Protein AF-A0A8E2JZ43-F1 (afdb_monomer_lite)

Secondary structure (DSSP, 8-state):
--EEEEEEE--B-GGGGGGBTT--TT-TT-S-B-HHHHHHHHS------------------------PPEEEEEEEE---B--SSTTSGGGGHHHHHHHHHHHHHHTT-SHHHHTTGGGEEEEE-B--GGG-HHHHHHHHHHHHHHSB-GGGSBTTB-EEEE-GGGPPTTGGG-HHHHHHHHHHHHTTPEEEEEE-HHHH-THHHHHHHHHHHHHHTT--SGGGSPEEEEEE-----HHHHTTSS-----

Organism: NCBI:txid574774

Sequence (250 aa):
MVRILDSHVHLYGAEHLHILSWMEPSHPLNGEHSIREYARATSTPQAQVTPVGSQNTPNLRTLEQEDGDDVLGCIFVEVDQINNPPHDESGWEYPIKEYNFVASMTLQHNVDHTLHGKLVLGIIPWAPVAFGASAIENYERLLHSLHPGRNGRPDKVVGFRYLLRSRQPRQMLKPELIESLRWMGKRGYVFECTIDCAGRGIWQFDEVVEMIRRAQHDVKNPEEKVGIVISMRSPLALSEIAGCCTSVRR

InterPro domains:
  IPR052350 Metallo-dependent Lactonases [PTHR43569] (4-230)

pLDDT: mean 82.89, std 20.77, range [30.19, 98.62]

Structure (mmCIF, N/CA/C/O backbone):
data_AF-A0A8E2JZ43-F1
#
_entry.id   AF-A0A8E2JZ43-F1
#
loop_
_atom_site.group_PDB
_atom_site.id
_atom_site.type_symbol
_atom_site.label_atom_id
_atom_site.label_alt_id
_atom_site.label_comp_id
_atom_site.label_asym_id
_atom_site.label_entity_id
_atom_site.label_seq_id
_atom_site.pdbx_PDB_ins_code
_atom_site.Cartn_x
_atom_site.Cartn_y
_atom_site.Cartn_z
_atom_site.occupancy
_atom_site.B_iso_or_equiv
_atom_site.auth_seq_id
_atom_site.auth_comp_id
_atom_site.auth_asym_id
_atom_site.auth_atom_id
_atom_site.pdbx_PDB_model_num
ATOM 1 N N . MET A 1 1 ? -8.675 -28.326 -12.431 1.00 67.19 1 MET A N 1
ATOM 2 C CA . MET A 1 1 ? -8.034 -27.033 -12.730 1.00 67.19 1 MET A CA 1
ATOM 3 C C . MET A 1 1 ? -8.266 -26.073 -11.574 1.00 67.19 1 MET A C 1
ATOM 5 O O . MET A 1 1 ? -9.362 -25.532 -11.432 1.00 67.19 1 MET A O 1
ATOM 9 N N . VAL A 1 2 ? -7.264 -25.925 -10.711 1.00 78.88 2 VAL A N 1
ATOM 10 C CA . VAL A 1 2 ? -7.227 -24.854 -9.711 1.00 78.88 2 VAL A CA 1
ATOM 11 C C . VAL A 1 2 ? -6.668 -23.613 -10.406 1.00 78.88 2 VAL A C 1
ATOM 13 O O . VAL A 1 2 ? -5.800 -23.722 -11.267 1.00 78.88 2 VAL A O 1
ATOM 16 N N . ARG A 1 3 ? -7.212 -22.433 -10.091 1.00 85.19 3 ARG A N 1
ATOM 17 C CA . ARG A 1 3 ? -6.631 -21.165 -10.544 1.00 85.19 3 ARG A CA 1
ATOM 18 C C . ARG A 1 3 ? -5.952 -20.483 -9.377 1.00 85.19 3 ARG A C 1
ATOM 20 O O . ARG A 1 3 ? -6.596 -20.259 -8.352 1.00 85.19 3 ARG A O 1
ATOM 27 N N . ILE A 1 4 ? -4.687 -20.130 -9.550 1.00 90.31 4 ILE A N 1
ATOM 28 C CA . ILE A 1 4 ? -3.888 -19.487 -8.506 1.00 90.31 4 ILE A CA 1
ATOM 29 C C . ILE A 1 4 ? -3.985 -17.971 -8.660 1.00 90.31 4 ILE A C 1
ATOM 31 O O . ILE A 1 4 ? -3.751 -17.433 -9.738 1.00 90.31 4 ILE A O 1
ATOM 35 N N . LEU A 1 5 ? -4.314 -17.276 -7.574 1.00 92.88 5 LEU A N 1
ATOM 36 C CA . LEU A 1 5 ? -4.114 -15.836 -7.453 1.00 92.88 5 LEU A CA 1
ATOM 37 C C . LEU A 1 5 ? -2.890 -15.606 -6.577 1.00 92.88 5 LEU A C 1
ATOM 39 O O . LEU A 1 5 ? -2.912 -15.955 -5.397 1.00 92.88 5 LEU A O 1
ATOM 43 N N . ASP A 1 6 ? -1.858 -14.989 -7.137 1.00 94.81 6 ASP A N 1
ATOM 44 C CA . ASP A 1 6 ? -0.715 -14.548 -6.352 1.00 94.81 6 ASP A CA 1
ATOM 45 C C . ASP A 1 6 ? -1.078 -13.255 -5.612 1.00 94.81 6 ASP A C 1
ATOM 47 O O . ASP A 1 6 ? -1.111 -12.161 -6.178 1.00 94.81 6 ASP A O 1
ATOM 51 N N . SER A 1 7 ? -1.457 -13.381 -4.345 1.00 94.44 7 SER A N 1
ATOM 52 C CA . SER A 1 7 ? -2.009 -12.264 -3.579 1.00 94.44 7 SER A CA 1
ATOM 53 C C . SER A 1 7 ? -0.978 -11.206 -3.181 1.00 94.44 7 SER A C 1
ATOM 55 O O . SER A 1 7 ? -1.37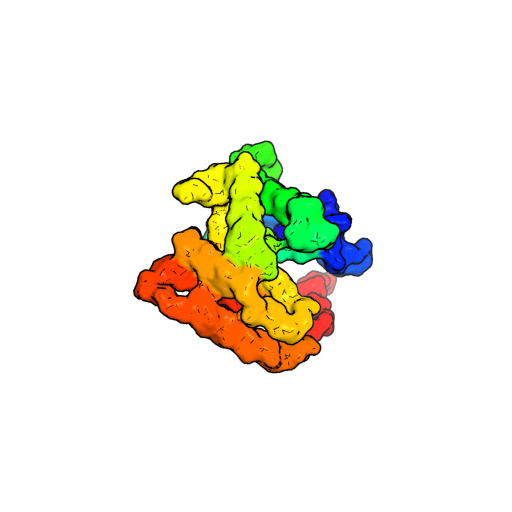4 -10.210 -2.582 1.00 94.44 7 SER A O 1
ATOM 57 N N . HIS A 1 8 ? 0.316 -11.423 -3.441 1.00 95.56 8 HIS A N 1
ATOM 58 C CA . HIS A 1 8 ? 1.374 -10.511 -3.014 1.00 95.56 8 HIS A CA 1
ATOM 59 C C . HIS A 1 8 ? 2.602 -10.629 -3.918 1.00 95.56 8 HIS A C 1
ATOM 61 O O . HIS A 1 8 ? 3.478 -11.462 -3.695 1.00 95.56 8 HIS A O 1
ATOM 67 N N . VAL A 1 9 ? 2.724 -9.713 -4.877 1.00 95.62 9 VAL A N 1
ATOM 68 C CA . VAL A 1 9 ? 3.886 -9.621 -5.770 1.00 95.62 9 VAL A CA 1
ATOM 69 C C . VAL A 1 9 ? 4.512 -8.236 -5.695 1.00 95.62 9 VAL A C 1
ATOM 71 O O . VAL A 1 9 ? 3.827 -7.216 -5.634 1.00 95.62 9 VAL A O 1
ATOM 74 N N . HIS A 1 10 ? 5.836 -8.210 -5.753 1.00 95.62 10 HIS A N 1
ATOM 75 C CA . HIS A 1 10 ? 6.632 -6.999 -5.873 1.00 95.62 10 HIS A CA 1
ATOM 76 C C . HIS A 1 10 ? 7.132 -6.874 -7.314 1.00 95.62 10 HIS A C 1
ATOM 78 O O . HIS A 1 10 ? 7.722 -7.815 -7.840 1.00 95.62 10 HIS A O 1
ATOM 84 N N . LEU A 1 11 ? 6.871 -5.731 -7.953 1.00 94.00 11 LEU A N 1
ATOM 85 C CA . LEU A 1 11 ? 7.280 -5.441 -9.330 1.00 94.00 11 LEU A CA 1
ATOM 86 C C . LEU A 1 11 ? 8.011 -4.097 -9.382 1.00 94.00 11 LEU A C 1
ATOM 88 O O . LEU A 1 11 ? 7.532 -3.120 -8.815 1.00 94.00 11 LEU A O 1
ATOM 92 N N . TYR A 1 12 ? 9.137 -4.021 -10.082 1.00 93.75 12 TYR A N 1
ATOM 93 C CA . TYR A 1 12 ? 9.873 -2.772 -10.278 1.00 93.75 12 TYR A CA 1
ATOM 94 C C . TYR A 1 12 ? 10.774 -2.835 -11.514 1.00 93.75 12 TYR A C 1
ATOM 96 O O . TYR A 1 12 ? 11.318 -3.879 -11.870 1.00 93.75 12 TYR A O 1
ATOM 104 N N . GLY A 1 13 ? 10.906 -1.692 -12.183 1.00 91.12 13 GLY A N 1
ATOM 105 C CA . GLY A 1 13 ? 11.810 -1.504 -13.322 1.00 91.12 13 GLY A CA 1
ATOM 106 C C . GLY A 1 13 ? 13.254 -1.249 -12.885 1.00 91.12 13 GLY A C 1
ATOM 107 O O . GLY A 1 13 ? 13.497 -0.809 -11.757 1.00 91.12 13 GLY A O 1
ATOM 108 N N . ALA A 1 14 ? 14.217 -1.473 -13.782 1.00 92.31 14 ALA A N 1
ATOM 109 C CA . ALA A 1 14 ? 15.628 -1.164 -13.523 1.00 92.31 14 ALA A CA 1
ATOM 110 C C . ALA A 1 14 ? 15.854 0.330 -13.202 1.00 92.31 14 ALA A C 1
ATOM 112 O O . ALA A 1 14 ? 16.704 0.688 -12.386 1.00 92.31 14 ALA A O 1
ATOM 113 N N . GLU A 1 15 ? 15.052 1.214 -13.793 1.00 91.31 15 GLU A N 1
ATOM 114 C CA . GLU A 1 15 ? 15.049 2.651 -13.534 1.00 91.31 15 GLU A CA 1
ATOM 115 C C . GLU A 1 15 ? 14.604 3.007 -12.111 1.00 91.31 15 GLU A C 1
ATOM 117 O O . GLU A 1 15 ? 14.978 4.063 -11.609 1.00 91.31 15 GLU A O 1
ATOM 122 N N . HIS A 1 16 ? 13.865 2.128 -11.428 1.00 93.69 16 HIS A N 1
ATOM 123 C CA . HIS A 1 16 ? 13.372 2.366 -10.072 1.00 93.69 16 HIS A CA 1
ATOM 124 C C . HIS A 1 16 ? 14.357 1.932 -8.982 1.00 93.69 16 HIS A C 1
ATOM 126 O O . HIS A 1 16 ? 14.145 2.242 -7.816 1.00 93.69 16 HIS A O 1
ATOM 132 N N . LEU A 1 17 ? 15.467 1.270 -9.321 1.00 94.94 17 LEU A N 1
ATOM 133 C CA . LEU A 1 17 ? 16.400 0.736 -8.319 1.00 94.94 17 LEU A CA 1
ATOM 134 C C . LEU A 1 17 ? 16.938 1.801 -7.351 1.00 94.94 17 LEU A C 1
ATOM 136 O O . LEU A 1 17 ? 17.140 1.512 -6.178 1.00 94.94 17 LEU A O 1
ATOM 140 N N . HIS A 1 18 ? 17.131 3.033 -7.826 1.00 94.38 18 HIS A N 1
ATOM 141 C CA . HIS A 1 18 ? 17.674 4.138 -7.030 1.00 94.38 18 HIS A CA 1
ATOM 142 C C . HIS A 1 18 ? 16.673 4.778 -6.052 1.00 94.38 18 HIS A C 1
ATOM 144 O O . HIS A 1 18 ? 17.082 5.593 -5.227 1.00 94.38 18 HIS A O 1
ATOM 150 N N . ILE A 1 19 ? 15.381 4.446 -6.152 1.00 94.75 19 ILE A N 1
ATOM 151 C CA . ILE A 1 19 ? 14.320 5.011 -5.299 1.00 94.75 19 ILE A CA 1
ATOM 152 C C . ILE A 1 19 ? 13.810 4.025 -4.239 1.00 94.75 19 ILE A C 1
ATOM 154 O O . ILE A 1 19 ? 13.014 4.405 -3.382 1.00 94.75 19 ILE A O 1
ATOM 158 N N . LEU A 1 20 ? 14.313 2.788 -4.242 1.00 95.75 20 LEU A N 1
ATOM 159 C CA . LEU A 1 20 ? 14.014 1.764 -3.241 1.00 95.75 20 LEU A CA 1
ATOM 160 C C . LEU A 1 20 ? 14.835 1.998 -1.968 1.00 95.75 20 LEU A C 1
ATOM 162 O O . LEU A 1 20 ? 16.058 2.110 -2.028 1.00 95.75 20 LEU A O 1
ATOM 166 N N . SER A 1 21 ? 14.189 2.010 -0.801 1.00 93.31 21 SER A N 1
ATOM 167 C CA . SER A 1 21 ? 14.837 2.353 0.476 1.00 93.31 21 SER A CA 1
ATOM 168 C C . SER A 1 21 ? 15.850 1.308 0.975 1.00 93.31 21 SER A C 1
ATOM 170 O O . SER A 1 21 ? 16.669 1.602 1.846 1.00 93.31 21 SER A O 1
ATOM 172 N N . TRP A 1 22 ? 15.795 0.092 0.428 1.00 92.31 22 TRP A N 1
ATOM 173 C CA . TRP A 1 22 ? 16.588 -1.073 0.830 1.00 92.31 22 TRP A CA 1
ATOM 174 C C . TRP A 1 22 ? 17.568 -1.558 -0.247 1.00 92.31 22 TRP A C 1
ATOM 176 O O . TRP A 1 22 ? 18.303 -2.519 -0.007 1.00 92.31 22 TRP A O 1
ATOM 186 N N . MET A 1 23 ? 17.555 -0.954 -1.439 1.00 94.81 23 MET A N 1
ATOM 187 C CA . MET A 1 23 ? 18.332 -1.441 -2.576 1.00 94.81 23 MET A CA 1
ATOM 188 C C . MET A 1 23 ? 19.769 -0.930 -2.528 1.00 94.81 23 MET A C 1
ATOM 190 O O . MET A 1 23 ? 20.024 0.269 -2.522 1.00 94.81 23 MET A O 1
ATOM 194 N N . GLU A 1 24 ? 20.708 -1.868 -2.592 1.00 93.19 24 GLU A N 1
ATOM 195 C CA . GLU A 1 24 ? 22.139 -1.605 -2.734 1.00 93.19 24 GLU A CA 1
ATOM 196 C C . GLU A 1 24 ? 22.649 -2.215 -4.051 1.00 93.19 24 GLU A C 1
ATOM 198 O O . GLU A 1 24 ? 22.094 -3.221 -4.510 1.00 93.19 24 GLU A O 1
ATOM 203 N N . PRO A 1 25 ? 23.727 -1.688 -4.665 1.00 92.31 25 PRO A N 1
ATOM 204 C CA . PRO A 1 25 ? 24.302 -2.246 -5.896 1.00 92.31 25 PRO A CA 1
ATOM 205 C C . PRO A 1 25 ? 24.659 -3.737 -5.814 1.00 92.31 25 PRO A C 1
ATOM 207 O O . PRO A 1 25 ? 24.598 -4.450 -6.809 1.00 92.31 25 PRO A O 1
ATOM 210 N N . SER A 1 26 ? 25.031 -4.217 -4.626 1.00 94.31 26 SER A N 1
ATOM 211 C CA . SER A 1 26 ? 25.399 -5.614 -4.371 1.00 94.31 26 SER A CA 1
ATOM 212 C C . SER A 1 26 ? 24.227 -6.499 -3.936 1.00 94.31 26 SER A C 1
ATOM 214 O O . SER A 1 26 ? 24.427 -7.689 -3.686 1.00 94.31 26 SER A O 1
ATOM 216 N N . HIS A 1 27 ? 23.018 -5.944 -3.805 1.00 93.31 27 HIS A N 1
ATOM 217 C CA . HIS A 1 27 ? 21.861 -6.702 -3.347 1.00 93.31 27 HIS A CA 1
ATOM 218 C C . HIS A 1 27 ? 21.502 -7.794 -4.376 1.00 93.31 27 HIS A C 1
ATOM 220 O O . HIS A 1 27 ? 21.461 -7.507 -5.570 1.00 93.31 27 HIS A O 1
ATOM 226 N N . PRO A 1 28 ? 21.186 -9.041 -3.971 1.00 94.44 28 PRO A N 1
ATOM 227 C CA . PRO A 1 28 ? 20.889 -10.133 -4.912 1.00 94.44 28 PRO A CA 1
ATOM 228 C C . PRO A 1 28 ? 19.655 -9.884 -5.792 1.00 94.44 28 PRO A C 1
ATOM 230 O O . PRO A 1 28 ? 19.498 -10.519 -6.828 1.00 94.44 28 PRO A O 1
ATOM 233 N N . LEU A 1 29 ? 18.781 -8.966 -5.373 1.00 93.69 29 LEU A N 1
ATOM 234 C CA . LEU A 1 29 ? 17.605 -8.524 -6.131 1.00 93.69 29 LEU A CA 1
ATOM 235 C C . LEU A 1 29 ? 17.846 -7.230 -6.932 1.00 93.69 29 LEU A C 1
ATOM 237 O O . LEU A 1 29 ? 16.882 -6.632 -7.407 1.00 93.69 29 LEU A O 1
ATOM 241 N N . ASN A 1 30 ? 19.103 -6.787 -7.062 1.00 94.00 30 ASN A N 1
ATOM 242 C CA . ASN A 1 30 ? 19.477 -5.642 -7.886 1.00 94.00 30 ASN A CA 1
ATOM 243 C C . ASN A 1 30 ? 19.338 -6.001 -9.371 1.00 94.00 30 ASN A C 1
ATOM 245 O O . ASN A 1 30 ? 20.188 -6.667 -9.959 1.00 94.00 30 ASN A O 1
ATOM 249 N N . GLY A 1 31 ? 18.214 -5.602 -9.950 1.00 92.38 31 GLY A N 1
ATOM 250 C CA . GLY A 1 31 ? 17.834 -5.899 -11.323 1.00 92.38 31 GLY A CA 1
ATOM 251 C C . GLY A 1 31 ? 16.378 -5.526 -11.561 1.00 92.38 31 GLY A C 1
ATOM 252 O O . GLY A 1 31 ? 15.670 -5.159 -10.628 1.00 92.38 31 GLY A O 1
ATOM 253 N N . GLU A 1 32 ? 15.932 -5.601 -12.809 1.00 92.81 32 GLU A N 1
ATOM 254 C CA . GLU A 1 32 ? 14.504 -5.507 -13.108 1.00 92.81 32 GLU A CA 1
ATOM 255 C C . GLU A 1 32 ? 13.761 -6.716 -12.515 1.00 92.81 32 GLU A C 1
ATOM 257 O O . GLU A 1 32 ? 14.308 -7.816 -12.478 1.00 92.81 32 GLU A O 1
ATOM 262 N N . HIS A 1 33 ? 12.541 -6.475 -12.026 1.00 93.38 33 HIS A N 1
ATOM 263 C CA . HIS A 1 33 ? 11.557 -7.492 -11.647 1.00 93.38 33 HIS A CA 1
ATOM 264 C C . HIS A 1 33 ? 10.207 -7.069 -12.229 1.00 93.38 33 HIS A C 1
ATOM 266 O O . HIS A 1 33 ? 9.363 -6.485 -11.548 1.00 93.38 33 HIS A O 1
ATOM 272 N N . SER A 1 34 ? 10.024 -7.269 -13.534 1.00 90.06 34 SER A N 1
ATOM 273 C CA . SER A 1 34 ? 8.868 -6.735 -14.266 1.00 90.06 34 SER A CA 1
ATOM 274 C C . SER A 1 34 ? 7.712 -7.729 -14.398 1.00 90.06 34 SER A C 1
ATOM 276 O O . SER A 1 34 ? 7.855 -8.941 -14.232 1.00 90.06 34 SER A O 1
ATOM 278 N N . ILE A 1 35 ? 6.529 -7.230 -14.786 1.00 89.94 35 ILE A N 1
ATOM 279 C CA . ILE A 1 35 ? 5.360 -8.087 -15.056 1.00 89.94 35 ILE A CA 1
ATOM 280 C C . ILE A 1 35 ? 5.627 -9.123 -16.163 1.00 89.94 35 ILE A C 1
ATOM 282 O O . ILE A 1 35 ? 5.008 -10.185 -16.202 1.00 89.94 35 ILE A O 1
ATOM 286 N N . ARG A 1 36 ? 6.574 -8.835 -17.063 1.00 87.69 36 ARG A N 1
ATOM 287 C CA . ARG A 1 36 ? 7.018 -9.765 -18.103 1.00 87.69 36 ARG A CA 1
ATOM 288 C C . ARG A 1 36 ? 7.792 -10.938 -17.508 1.00 87.69 36 ARG A C 1
ATOM 290 O O . ARG A 1 36 ? 7.606 -12.073 -17.943 1.00 87.69 36 ARG A O 1
ATOM 297 N N . GLU A 1 37 ? 8.658 -10.677 -16.536 1.00 89.44 37 GLU A N 1
ATOM 298 C CA . GLU A 1 37 ? 9.395 -11.727 -15.831 1.00 89.44 37 GLU A CA 1
ATOM 299 C C . GLU A 1 37 ? 8.462 -12.569 -14.973 1.00 89.44 37 GLU A C 1
ATOM 301 O O . GLU A 1 37 ? 8.535 -13.794 -15.043 1.00 89.44 37 GLU A O 1
ATOM 306 N N . TYR A 1 38 ? 7.508 -11.928 -14.290 1.00 91.50 38 TYR A N 1
ATOM 307 C CA . TYR A 1 38 ? 6.430 -12.623 -13.592 1.00 91.50 38 TYR A CA 1
ATOM 308 C C . TYR A 1 38 ? 5.650 -13.557 -14.531 1.00 91.50 38 TYR A C 1
ATOM 310 O O . TYR A 1 38 ? 5.498 -14.744 -14.244 1.00 91.50 38 TYR A O 1
ATOM 318 N N . ALA A 1 39 ? 5.212 -13.061 -15.694 1.00 89.56 39 ALA A N 1
ATOM 319 C CA . ALA A 1 39 ? 4.495 -13.870 -16.679 1.00 89.56 39 ALA A CA 1
ATOM 320 C C . ALA A 1 39 ? 5.333 -15.054 -17.186 1.00 89.56 39 ALA A C 1
ATOM 322 O O . ALA A 1 39 ? 4.814 -16.156 -17.349 1.00 89.56 39 ALA A O 1
ATOM 323 N N . ARG A 1 40 ? 6.637 -14.851 -17.418 1.00 89.00 40 ARG A N 1
ATOM 324 C CA . ARG A 1 40 ? 7.553 -15.923 -17.833 1.00 89.00 40 ARG A CA 1
ATOM 325 C C . ARG A 1 40 ? 7.719 -16.980 -16.739 1.00 89.00 40 ARG A C 1
ATOM 327 O O . ARG A 1 40 ? 7.730 -18.160 -17.062 1.00 89.00 40 ARG A O 1
ATOM 334 N N . ALA A 1 41 ? 7.846 -16.562 -15.481 1.00 89.06 41 ALA A N 1
ATOM 335 C CA . ALA A 1 41 ? 8.037 -17.456 -14.339 1.00 89.06 41 ALA A CA 1
ATOM 336 C C . ALA A 1 41 ? 6.781 -18.274 -14.000 1.00 89.06 41 ALA A C 1
ATOM 338 O O . ALA A 1 41 ? 6.890 -19.383 -13.488 1.00 89.06 41 ALA A O 1
ATOM 339 N N . THR A 1 42 ? 5.601 -17.731 -14.299 1.00 88.06 42 THR A N 1
ATOM 340 C CA . THR A 1 42 ? 4.301 -18.361 -14.021 1.00 88.06 42 THR A CA 1
ATOM 341 C C . THR A 1 42 ? 3.716 -19.113 -15.212 1.00 88.06 42 THR A C 1
ATOM 343 O O . THR A 1 42 ? 2.726 -19.824 -15.063 1.00 88.06 42 THR A O 1
ATOM 346 N N . SER A 1 43 ? 4.323 -18.996 -16.395 1.00 81.62 43 SER A N 1
ATOM 347 C CA . SER A 1 43 ? 3.938 -19.802 -17.551 1.00 81.62 43 SER A CA 1
ATOM 348 C C . SER A 1 43 ? 4.386 -21.244 -17.328 1.00 81.62 43 SER A C 1
ATOM 350 O O . SER A 1 43 ? 5.585 -21.519 -17.270 1.00 81.62 43 SER A O 1
ATOM 352 N N . THR A 1 44 ? 3.439 -22.177 -17.237 1.00 62.19 44 THR A N 1
ATOM 353 C CA . THR A 1 44 ? 3.740 -23.611 -17.203 1.00 62.19 44 THR A CA 1
ATOM 354 C C . THR A 1 44 ? 4.554 -23.967 -18.448 1.00 62.19 44 THR A C 1
ATOM 356 O O . THR A 1 44 ? 4.098 -23.701 -19.567 1.00 62.19 44 THR A O 1
ATOM 359 N N . PRO A 1 45 ? 5.748 -24.574 -18.320 1.00 54.69 45 PRO A N 1
ATOM 360 C CA . PRO A 1 45 ? 6.395 -25.172 -19.469 1.00 54.69 45 PRO A CA 1
ATOM 361 C C . PRO A 1 45 ? 5.443 -26.247 -19.991 1.00 54.69 45 PRO A C 1
ATOM 363 O O . PRO A 1 45 ? 5.212 -27.247 -19.312 1.00 54.69 45 PRO A O 1
ATOM 366 N N . GLN A 1 46 ? 4.867 -26.054 -21.181 1.00 45.34 46 GLN A N 1
ATOM 367 C CA . GLN A 1 46 ? 4.303 -27.180 -21.916 1.00 45.34 46 GLN A CA 1
ATOM 368 C C . GLN A 1 46 ? 5.418 -28.217 -21.987 1.00 45.34 46 GLN A C 1
ATOM 370 O O . GLN A 1 46 ? 6.453 -27.959 -22.608 1.00 45.34 46 GLN A O 1
ATOM 375 N N . ALA A 1 47 ? 5.242 -29.346 -21.295 1.00 46.44 47 ALA A N 1
ATOM 376 C CA . ALA A 1 47 ? 6.147 -30.471 -21.411 1.00 46.44 47 ALA A CA 1
ATOM 377 C C . ALA A 1 47 ? 6.325 -30.721 -22.908 1.00 46.44 47 ALA A C 1
ATOM 379 O O . ALA A 1 47 ? 5.353 -30.992 -23.616 1.00 46.44 47 ALA A O 1
ATOM 380 N N . GLN A 1 48 ? 7.546 -30.522 -23.408 1.00 39.97 48 GLN A N 1
ATOM 381 C CA . GLN A 1 48 ? 7.869 -30.842 -24.784 1.00 39.97 48 GLN A CA 1
ATOM 382 C C . GLN A 1 48 ? 7.607 -32.336 -24.939 1.00 39.97 48 GLN A C 1
ATOM 384 O O . GLN A 1 48 ? 8.394 -33.161 -24.481 1.00 39.97 48 GLN A O 1
ATOM 389 N N . VAL A 1 49 ? 6.470 -32.679 -25.543 1.00 40.50 49 VAL A N 1
ATOM 390 C CA . VAL A 1 49 ? 6.184 -34.038 -25.978 1.00 40.50 49 VAL A CA 1
ATOM 391 C C . VAL A 1 49 ? 7.189 -34.319 -27.085 1.00 40.50 49 VAL A C 1
ATOM 393 O O . VAL A 1 49 ? 6.994 -33.949 -28.241 1.00 40.50 49 VAL A O 1
ATOM 396 N N . THR A 1 50 ? 8.319 -34.910 -26.718 1.00 37.47 50 THR A N 1
ATOM 397 C CA . THR A 1 50 ? 9.217 -35.531 -27.678 1.00 37.47 50 THR A CA 1
ATOM 398 C C . THR A 1 50 ? 8.454 -36.701 -28.301 1.00 37.47 50 THR A C 1
ATOM 400 O O . THR A 1 50 ? 7.984 -37.582 -27.578 1.00 37.47 50 THR A O 1
ATOM 403 N N . PRO A 1 51 ? 8.280 -36.750 -29.633 1.00 42.97 51 PRO A N 1
ATOM 404 C CA . PRO A 1 51 ? 7.695 -37.916 -30.267 1.00 42.97 51 PRO A CA 1
ATOM 405 C C . PRO A 1 51 ? 8.763 -39.013 -30.284 1.00 42.97 51 PRO A C 1
ATOM 407 O O . PRO A 1 51 ? 9.532 -39.135 -31.234 1.00 42.97 51 PRO A O 1
ATOM 410 N N . VAL A 1 52 ? 8.857 -39.795 -29.208 1.00 40.66 52 VAL A N 1
ATOM 411 C CA . VAL A 1 52 ? 9.665 -41.018 -29.202 1.00 40.66 52 VAL A CA 1
ATOM 412 C C . VAL A 1 52 ? 8.764 -42.170 -29.620 1.00 40.66 52 VAL A C 1
ATOM 414 O O . VAL A 1 52 ? 7.791 -42.511 -28.951 1.00 40.66 52 VAL A O 1
ATOM 417 N N . GLY A 1 53 ? 9.070 -42.735 -30.783 1.00 43.19 53 GLY A N 1
ATOM 418 C CA . GLY A 1 53 ? 8.354 -43.868 -31.336 1.00 43.19 53 GLY A CA 1
ATOM 419 C C . GLY A 1 53 ? 8.485 -45.143 -30.494 1.00 43.19 53 GLY A C 1
ATOM 420 O O . GLY A 1 53 ? 9.565 -45.495 -30.043 1.00 43.19 53 GLY A O 1
ATOM 421 N N . SER A 1 54 ? 7.365 -45.867 -30.439 1.00 43.12 54 SER A N 1
ATOM 422 C CA . SER A 1 54 ? 7.238 -47.332 -30.472 1.00 43.12 54 SER A CA 1
ATOM 423 C C . SER A 1 54 ? 7.731 -48.199 -29.289 1.00 43.12 54 SER A C 1
ATOM 425 O O . SER A 1 54 ? 8.916 -48.467 -29.135 1.00 43.12 54 SER A O 1
ATOM 427 N N . GLN A 1 55 ? 6.726 -48.821 -28.648 1.00 45.88 55 GLN A N 1
ATOM 428 C CA . GLN A 1 55 ? 6.601 -50.244 -28.245 1.00 45.88 55 GLN A CA 1
ATOM 429 C C . GLN A 1 55 ? 6.772 -50.641 -26.762 1.00 45.88 55 GLN A C 1
ATOM 431 O O . GLN A 1 55 ? 7.868 -50.731 -26.228 1.00 45.88 55 GLN A O 1
ATOM 436 N N . ASN A 1 56 ? 5.617 -51.039 -26.201 1.00 46.44 56 ASN A N 1
ATOM 437 C CA . ASN A 1 56 ? 5.341 -52.120 -25.240 1.00 46.44 56 ASN A CA 1
ATOM 438 C C . ASN A 1 56 ? 6.058 -52.156 -23.877 1.00 46.44 56 ASN A C 1
ATOM 440 O O . ASN A 1 56 ? 7.190 -52.616 -23.773 1.00 46.44 56 ASN A O 1
ATOM 444 N N . THR A 1 57 ? 5.304 -51.884 -22.800 1.00 36.66 57 THR A N 1
ATOM 445 C CA . THR A 1 57 ? 5.291 -52.666 -21.534 1.00 36.66 57 THR A CA 1
ATOM 446 C C . THR A 1 57 ? 4.133 -52.217 -20.609 1.00 36.66 57 THR A C 1
ATOM 448 O O . THR A 1 57 ? 3.642 -51.099 -20.764 1.00 36.66 57 THR A O 1
ATOM 451 N N . PRO A 1 58 ? 3.616 -53.085 -19.709 1.00 45.03 58 PRO A N 1
ATOM 452 C CA . PRO A 1 58 ? 2.270 -52.954 -19.146 1.00 45.03 58 PRO A CA 1
ATOM 453 C C . PRO A 1 58 ? 2.196 -52.181 -17.816 1.00 45.03 58 PRO A C 1
ATOM 455 O O . PRO A 1 58 ? 3.014 -52.376 -16.923 1.00 45.03 58 PRO A O 1
ATOM 458 N N . ASN A 1 59 ? 1.129 -51.381 -17.686 1.00 42.25 59 ASN A N 1
ATOM 459 C CA . ASN A 1 59 ? 0.456 -50.922 -16.461 1.00 42.25 59 ASN A CA 1
ATOM 460 C C . ASN A 1 59 ? 1.338 -50.590 -15.242 1.00 42.25 59 ASN A C 1
ATOM 462 O O . ASN A 1 59 ? 1.240 -51.237 -14.197 1.00 42.25 59 ASN A O 1
ATOM 466 N N . LEU A 1 60 ? 2.091 -49.492 -15.325 1.00 36.53 60 LEU A N 1
ATOM 467 C CA . LEU A 1 60 ? 2.399 -48.685 -14.146 1.00 36.53 60 LEU A CA 1
ATOM 468 C C . LEU A 1 60 ? 1.330 -47.593 -14.070 1.00 36.53 60 LEU A C 1
ATOM 470 O O . LEU A 1 60 ? 1.122 -46.885 -15.052 1.00 36.53 60 LEU A O 1
ATOM 474 N N . ARG A 1 61 ? 0.610 -47.515 -12.943 1.00 34.91 61 ARG A N 1
ATOM 475 C CA . ARG A 1 61 ? -0.407 -46.487 -12.684 1.00 34.91 61 ARG A CA 1
ATOM 476 C C . ARG A 1 61 ? 0.142 -45.132 -13.123 1.00 34.91 61 ARG A C 1
ATOM 478 O O . ARG A 1 61 ? 1.134 -44.673 -12.564 1.00 34.91 61 ARG A O 1
ATOM 485 N N . THR A 1 62 ? -0.495 -44.538 -14.127 1.00 35.97 62 THR A N 1
ATOM 486 C CA . THR A 1 62 ? -0.357 -43.128 -14.461 1.00 35.97 62 THR A CA 1
ATOM 487 C C . THR A 1 62 ? -0.614 -42.362 -13.174 1.00 35.97 62 THR A C 1
ATOM 489 O O . THR A 1 62 ? -1.749 -42.298 -12.705 1.00 35.97 62 THR A O 1
ATOM 492 N N . LEU A 1 63 ? 0.459 -41.863 -12.556 1.00 40.06 63 LEU A N 1
ATOM 493 C CA . LEU A 1 63 ? 0.352 -40.712 -11.676 1.00 40.06 63 LEU A CA 1
ATOM 494 C C . LEU A 1 63 ? -0.352 -39.668 -12.524 1.00 40.06 63 LEU A C 1
ATOM 496 O O . LEU A 1 63 ? 0.110 -39.363 -13.626 1.00 40.06 63 LEU A O 1
ATOM 500 N N . GLU A 1 64 ? -1.541 -39.288 -12.077 1.00 41.38 64 GLU A N 1
ATOM 501 C CA . GLU A 1 64 ? -2.376 -38.301 -12.729 1.00 41.38 64 GLU A CA 1
ATOM 502 C C . GLU A 1 64 ? -1.471 -37.132 -13.104 1.00 41.38 64 GLU A C 1
ATOM 504 O O . GLU A 1 64 ? -0.760 -36.574 -12.269 1.00 41.38 64 GLU A O 1
ATOM 509 N N . GLN A 1 65 ? -1.400 -36.866 -14.404 1.00 42.56 65 GLN A N 1
ATOM 510 C CA . GLN A 1 65 ? -0.808 -35.658 -14.930 1.00 42.56 65 GLN A CA 1
ATOM 511 C C . GLN A 1 65 ? -1.696 -34.543 -14.386 1.00 42.56 65 GLN A C 1
ATOM 513 O O . GLN A 1 65 ? -2.749 -34.268 -14.954 1.00 42.56 65 GLN A O 1
ATOM 518 N N . GLU A 1 66 ? -1.346 -34.026 -13.208 1.00 43.88 66 GLU A N 1
ATOM 519 C CA . GLU A 1 66 ? -2.027 -32.892 -12.607 1.00 43.88 66 GLU A CA 1
ATOM 520 C C . GLU A 1 66 ? -1.936 -31.766 -13.635 1.00 43.88 66 GLU A C 1
ATOM 522 O O . GLU A 1 66 ? -0.845 -31.288 -13.957 1.00 43.88 66 GLU A O 1
ATOM 527 N N . ASP A 1 67 ? -3.079 -31.445 -14.247 1.00 47.31 67 ASP A N 1
ATOM 528 C CA . ASP A 1 67 ? -3.244 -30.276 -15.100 1.00 47.31 67 ASP A CA 1
ATOM 529 C C . ASP A 1 67 ? -2.640 -29.093 -14.344 1.00 47.31 67 ASP A C 1
ATOM 531 O O . ASP A 1 67 ? -3.167 -28.712 -13.297 1.00 47.31 67 ASP A O 1
ATOM 535 N N . GLY A 1 68 ? -1.506 -28.582 -14.833 1.00 51.53 68 GLY A N 1
ATOM 536 C CA . GLY A 1 68 ? -0.745 -27.540 -14.153 1.00 51.53 68 GLY A CA 1
ATOM 537 C C . GLY A 1 68 ? -1.646 -26.374 -13.760 1.00 51.53 68 GLY A C 1
ATOM 538 O O . GLY A 1 68 ? -2.514 -25.964 -14.531 1.00 51.53 68 GLY A O 1
ATOM 539 N N . ASP A 1 69 ? -1.463 -25.869 -12.545 1.00 59.50 69 ASP A N 1
ATOM 540 C CA . ASP A 1 69 ? -2.271 -24.772 -12.034 1.00 59.50 69 ASP A CA 1
ATOM 541 C C . ASP A 1 69 ? -2.092 -23.515 -12.899 1.00 59.50 69 ASP A C 1
ATOM 543 O O . ASP A 1 69 ? -0.994 -22.965 -13.011 1.00 59.50 69 ASP A O 1
ATOM 547 N N . ASP A 1 70 ? -3.186 -23.037 -13.494 1.00 80.00 70 ASP A N 1
ATOM 548 C CA . ASP A 1 70 ? -3.191 -21.797 -14.268 1.00 80.00 70 ASP A CA 1
ATOM 549 C C . ASP A 1 70 ? -3.178 -20.597 -13.307 1.00 80.00 70 ASP A C 1
ATOM 551 O O . ASP A 1 70 ? -4.106 -20.386 -12.513 1.00 80.00 70 ASP A O 1
ATOM 555 N N . VAL A 1 71 ? -2.145 -19.760 -13.397 1.00 86.19 71 VAL A N 1
ATOM 556 C CA . VAL A 1 71 ? -2.087 -18.494 -12.655 1.00 86.19 71 VAL A CA 1
ATOM 557 C C . VAL A 1 71 ? -3.087 -17.502 -13.256 1.00 86.19 71 VAL A C 1
ATOM 559 O O . VAL A 1 71 ? -2.989 -17.098 -14.413 1.00 86.19 71 VAL A O 1
ATOM 562 N N . LEU A 1 72 ? -4.064 -17.085 -12.447 1.00 90.88 72 LEU A N 1
ATOM 563 C CA . LEU A 1 72 ? -5.069 -16.081 -12.797 1.00 90.88 72 LEU A CA 1
ATOM 564 C C . LEU A 1 72 ? -4.449 -14.685 -12.948 1.00 90.88 72 LEU A C 1
ATOM 566 O O . LEU A 1 72 ? -4.885 -13.901 -13.791 1.00 90.88 72 LEU A O 1
ATOM 570 N N . GLY A 1 73 ? -3.472 -14.370 -12.100 1.00 92.94 73 GLY A N 1
ATOM 571 C CA . GLY A 1 73 ? -2.816 -13.072 -12.021 1.00 92.94 73 GLY A CA 1
ATOM 572 C C . GLY A 1 73 ? -2.270 -12.805 -10.621 1.00 92.94 73 GLY A C 1
ATOM 573 O O . GLY A 1 73 ? -2.203 -13.714 -9.791 1.00 92.94 73 GLY A O 1
ATOM 574 N N . CYS A 1 74 ? -1.920 -11.549 -10.361 1.00 95.44 74 CYS A N 1
ATOM 575 C CA . CYS A 1 74 ? -1.315 -11.104 -9.118 1.00 95.44 74 CYS A CA 1
ATOM 576 C C . CYS A 1 74 ? -1.924 -9.816 -8.555 1.00 95.44 74 CYS A C 1
ATOM 578 O O . CYS A 1 74 ? -2.548 -9.025 -9.269 1.00 95.44 74 CYS A O 1
ATOM 580 N N . ILE A 1 75 ? -1.701 -9.593 -7.262 1.00 97.25 75 ILE A N 1
ATOM 581 C CA . ILE A 1 75 ? -1.873 -8.298 -6.605 1.00 97.25 75 ILE A CA 1
ATOM 582 C C . ILE A 1 75 ? -0.487 -7.691 -6.399 1.00 97.25 75 ILE A C 1
ATOM 584 O O . ILE A 1 75 ? 0.365 -8.282 -5.735 1.00 97.25 75 ILE A O 1
ATOM 588 N N . PHE A 1 76 ? -0.260 -6.515 -6.979 1.00 97.50 76 PHE A N 1
ATOM 589 C CA . PHE A 1 76 ? 0.954 -5.751 -6.727 1.00 97.50 76 PHE A CA 1
ATOM 590 C C . PHE A 1 76 ? 0.900 -5.121 -5.335 1.00 97.50 76 PHE A C 1
ATOM 592 O O . PHE A 1 76 ? -0.119 -4.539 -4.959 1.00 97.50 76 PHE A O 1
ATOM 599 N N . VAL A 1 77 ? 2.024 -5.164 -4.629 1.00 97.75 77 VAL A N 1
ATOM 600 C CA . VAL A 1 77 ? 2.224 -4.519 -3.334 1.00 97.75 77 VAL A CA 1
ATOM 601 C C . VAL A 1 77 ? 3.477 -3.647 -3.378 1.00 97.75 77 VAL A C 1
ATOM 603 O O . VAL A 1 77 ? 4.520 -4.104 -3.851 1.00 97.75 77 VAL A O 1
ATOM 606 N N . GLU A 1 78 ? 3.377 -2.425 -2.842 1.00 95.94 78 GLU A N 1
ATOM 607 C CA . GLU A 1 78 ? 4.476 -1.447 -2.753 1.00 95.94 78 GLU A CA 1
ATOM 608 C C . GLU A 1 78 ? 5.802 -2.057 -2.282 1.00 95.94 78 GLU A C 1
ATOM 610 O O . GLU A 1 78 ? 5.827 -2.952 -1.422 1.00 95.94 78 GLU A O 1
ATOM 615 N N . VAL A 1 79 ? 6.906 -1.579 -2.866 1.00 95.19 79 VAL A N 1
ATOM 616 C CA . VAL A 1 79 ? 8.237 -2.184 -2.709 1.00 95.19 79 VAL A CA 1
ATOM 617 C C . VAL A 1 79 ? 9.183 -1.372 -1.818 1.00 95.19 79 VAL A C 1
ATOM 619 O O . VAL A 1 79 ? 10.397 -1.444 -1.982 1.00 95.19 79 VAL A O 1
ATOM 622 N N . ASP A 1 80 ? 8.644 -0.650 -0.834 1.00 94.06 80 ASP A N 1
ATOM 623 C CA . ASP A 1 80 ? 9.366 0.153 0.161 1.00 94.06 80 ASP A CA 1
ATOM 624 C C . ASP A 1 80 ? 10.178 1.286 -0.490 1.00 94.06 80 ASP A C 1
ATOM 626 O O . ASP A 1 80 ? 11.405 1.370 -0.399 1.00 94.06 80 ASP A O 1
ATOM 630 N N . GLN A 1 81 ? 9.458 2.161 -1.200 1.00 94.25 81 GLN A N 1
ATOM 631 C CA . GLN A 1 81 ? 10.009 3.371 -1.816 1.00 94.25 81 GLN A CA 1
ATOM 632 C C . GLN A 1 81 ? 10.465 4.388 -0.761 1.00 94.25 81 GLN A C 1
ATOM 634 O O . GLN A 1 81 ? 9.852 4.541 0.302 1.00 94.25 81 GLN A O 1
ATOM 639 N N . ILE A 1 82 ? 11.499 5.166 -1.092 1.00 94.25 82 ILE A N 1
ATOM 640 C CA . ILE A 1 82 ? 11.906 6.338 -0.310 1.00 94.25 82 ILE A CA 1
ATOM 641 C C . ILE A 1 82 ? 10.722 7.310 -0.209 1.00 94.25 82 ILE A C 1
ATOM 643 O O . ILE A 1 82 ? 10.124 7.688 -1.209 1.00 94.25 82 ILE A O 1
ATOM 647 N N . ASN A 1 83 ? 10.386 7.738 1.007 1.00 92.44 83 ASN A N 1
ATOM 648 C CA . ASN A 1 83 ? 9.200 8.562 1.257 1.00 92.44 83 ASN A CA 1
ATOM 649 C C . ASN A 1 83 ? 9.406 9.602 2.368 1.00 92.44 83 ASN A C 1
ATOM 651 O O . ASN A 1 83 ? 8.498 9.878 3.145 1.00 92.44 83 ASN A O 1
ATOM 655 N N . ASN A 1 84 ? 10.619 10.141 2.511 1.00 90.19 84 ASN A N 1
ATOM 656 C CA . ASN A 1 84 ? 10.953 11.063 3.596 1.00 90.19 84 ASN A CA 1
ATOM 657 C C . ASN A 1 84 ? 10.946 12.532 3.125 1.00 90.19 84 ASN A C 1
ATOM 659 O O . ASN A 1 84 ? 11.723 12.843 2.223 1.00 90.19 84 ASN A O 1
ATOM 663 N N . PRO A 1 85 ? 10.187 13.440 3.772 1.00 89.69 85 PRO A N 1
ATOM 664 C CA . PRO A 1 85 ? 9.292 13.208 4.912 1.00 89.69 85 PRO A CA 1
ATOM 665 C C . PRO A 1 85 ? 7.909 12.639 4.524 1.00 89.69 85 PRO A C 1
ATOM 667 O O . PRO A 1 85 ? 7.248 13.171 3.645 1.00 89.69 85 PRO A O 1
ATOM 670 N N . PRO A 1 86 ? 7.376 11.627 5.235 1.00 89.50 86 PRO A N 1
ATOM 671 C CA . PRO A 1 86 ? 6.159 10.928 4.791 1.00 89.50 86 PRO A CA 1
ATOM 672 C C . PRO A 1 86 ? 4.846 11.675 5.083 1.00 89.50 86 PRO A C 1
ATOM 674 O O . PRO A 1 86 ? 3.775 11.217 4.685 1.00 89.50 86 PRO A O 1
ATOM 677 N N . HIS A 1 87 ? 4.915 12.785 5.821 1.00 88.50 87 HIS A N 1
ATOM 678 C CA . HIS A 1 87 ? 3.754 13.544 6.290 1.00 88.50 87 HIS A CA 1
ATOM 679 C C . HIS A 1 87 ? 3.331 14.672 5.342 1.00 88.50 87 HIS A C 1
ATOM 681 O O . HIS A 1 87 ? 2.298 15.294 5.580 1.00 88.50 87 HIS A O 1
ATOM 687 N N . ASP A 1 88 ? 4.107 14.936 4.292 1.00 87.19 88 ASP A N 1
ATOM 688 C CA . ASP A 1 88 ? 3.797 15.936 3.277 1.00 87.19 88 ASP A CA 1
ATOM 689 C C . ASP A 1 88 ? 3.926 15.352 1.864 1.00 87.19 88 ASP A C 1
ATOM 691 O O . ASP A 1 88 ? 4.482 14.271 1.662 1.00 87.19 88 ASP A O 1
ATOM 695 N N . GLU A 1 89 ? 3.402 16.085 0.882 1.00 90.69 89 GLU A N 1
ATOM 696 C CA . GLU A 1 89 ? 3.388 15.658 -0.520 1.00 90.69 89 GLU A CA 1
ATOM 697 C C . GLU A 1 89 ? 4.794 15.489 -1.117 1.00 90.69 89 GLU A C 1
ATOM 699 O O . GLU A 1 89 ? 4.958 14.734 -2.075 1.00 90.69 89 GLU A O 1
ATOM 704 N N . SER A 1 90 ? 5.824 16.132 -0.550 1.00 91.56 90 SER A N 1
ATOM 705 C CA . SER A 1 90 ? 7.197 16.002 -1.052 1.00 91.56 90 SER A CA 1
ATOM 706 C C . SER A 1 90 ? 7.757 14.596 -0.824 1.00 91.56 90 SER A C 1
ATOM 708 O O . SER A 1 90 ? 8.465 14.071 -1.680 1.00 91.56 90 SER A O 1
ATOM 710 N N . GLY A 1 91 ? 7.364 13.926 0.267 1.00 93.88 91 GLY A N 1
ATOM 711 C CA . GLY A 1 91 ? 7.702 12.521 0.495 1.00 93.88 91 GLY A CA 1
ATOM 712 C C . GLY A 1 91 ? 6.849 11.527 -0.292 1.00 93.88 91 GLY A C 1
ATOM 713 O O . GLY A 1 91 ? 7.065 10.324 -0.174 1.00 93.88 91 GLY A O 1
ATOM 714 N N . TRP A 1 92 ? 5.867 11.975 -1.076 1.00 96.81 92 TRP A N 1
ATOM 715 C CA . TRP A 1 92 ? 4.975 11.083 -1.826 1.00 96.81 92 TRP A CA 1
ATOM 716 C C . TRP A 1 92 ? 5.431 10.858 -3.270 1.00 96.81 92 TRP A C 1
ATOM 718 O O . TRP A 1 92 ? 4.891 9.982 -3.943 1.00 96.81 92 TRP A O 1
ATOM 728 N N . GLU A 1 93 ? 6.440 11.599 -3.736 1.00 95.94 93 GLU A N 1
ATOM 729 C CA . GLU A 1 93 ? 6.911 11.580 -5.124 1.00 95.94 93 GLU A CA 1
ATOM 730 C C . GLU A 1 93 ? 7.235 10.163 -5.627 1.00 95.94 93 GLU A C 1
ATOM 732 O O . GLU A 1 93 ? 6.711 9.737 -6.658 1.00 95.94 93 GLU A O 1
ATOM 737 N N . TYR A 1 94 ? 8.074 9.412 -4.908 1.00 97.00 94 TYR A N 1
ATOM 738 C CA . TYR A 1 94 ? 8.487 8.071 -5.333 1.00 97.00 94 TYR A CA 1
ATOM 739 C C . TYR A 1 94 ? 7.384 7.012 -5.190 1.00 97.00 94 TYR A C 1
ATOM 741 O O . TYR A 1 94 ? 7.172 6.277 -6.156 1.00 97.00 94 TYR A O 1
ATOM 749 N N . PRO A 1 95 ? 6.602 6.962 -4.091 1.00 97.38 95 PRO A N 1
ATOM 750 C CA . PRO A 1 95 ? 5.387 6.146 -4.036 1.00 97.38 95 PRO A CA 1
ATOM 751 C C . PRO A 1 95 ? 4.413 6.388 -5.200 1.00 97.38 95 PRO A C 1
ATOM 753 O O . PRO A 1 95 ? 3.859 5.449 -5.768 1.00 97.38 95 PRO A O 1
ATOM 756 N N . ILE A 1 96 ? 4.207 7.652 -5.585 1.00 97.19 96 ILE A N 1
ATOM 757 C CA . ILE A 1 96 ? 3.330 8.007 -6.707 1.00 97.19 96 ILE A CA 1
ATOM 758 C C . ILE A 1 96 ? 3.940 7.556 -8.042 1.00 97.19 96 ILE A C 1
ATOM 760 O O . ILE A 1 96 ? 3.216 7.043 -8.897 1.00 97.19 96 ILE A O 1
ATOM 764 N N . LYS A 1 97 ? 5.260 7.706 -8.229 1.00 95.50 97 LYS A N 1
ATOM 765 C CA . LYS A 1 97 ? 5.972 7.201 -9.417 1.00 95.50 97 LYS A CA 1
ATOM 766 C C . LYS A 1 97 ? 5.850 5.682 -9.556 1.00 95.50 97 LYS A C 1
ATOM 768 O O . LYS A 1 97 ? 5.573 5.209 -10.655 1.00 95.50 97 LYS A O 1
ATOM 773 N N . GLU A 1 98 ? 5.983 4.941 -8.458 1.00 95.94 98 GLU A N 1
ATOM 774 C CA . GLU A 1 98 ? 5.789 3.487 -8.425 1.00 95.94 98 GLU A CA 1
ATOM 775 C C . GLU A 1 98 ? 4.359 3.100 -8.826 1.00 95.94 98 GLU A C 1
ATOM 777 O O . GLU A 1 98 ? 4.170 2.278 -9.726 1.00 95.94 98 GLU A O 1
ATOM 782 N N . TYR A 1 99 ? 3.347 3.738 -8.228 1.00 96.19 99 TYR A N 1
ATOM 783 C CA . TYR A 1 99 ? 1.955 3.527 -8.631 1.00 96.19 99 TYR A CA 1
ATOM 784 C C . TYR A 1 99 ? 1.755 3.805 -10.125 1.00 96.19 99 TYR A C 1
ATOM 786 O O . TYR A 1 99 ? 1.175 2.988 -10.840 1.00 96.19 99 TYR A O 1
ATOM 794 N N . ASN A 1 100 ? 2.263 4.944 -10.606 1.00 94.25 100 ASN A N 1
ATOM 795 C CA . ASN A 1 100 ? 2.146 5.346 -12.000 1.00 94.25 100 ASN A CA 1
ATOM 796 C C . ASN A 1 100 ? 2.778 4.318 -12.945 1.00 94.25 100 ASN A C 1
ATOM 798 O O . ASN A 1 100 ? 2.192 4.015 -13.983 1.00 94.25 100 ASN A O 1
ATOM 802 N N . PHE A 1 101 ? 3.938 3.764 -12.588 1.00 91.31 101 PHE A N 1
ATOM 803 C CA . PHE A 1 101 ? 4.593 2.703 -13.347 1.00 91.31 101 PHE A CA 1
ATOM 804 C C . PHE A 1 101 ? 3.697 1.467 -13.466 1.00 91.31 101 PHE A C 1
ATOM 806 O O . PHE A 1 101 ? 3.392 1.046 -14.583 1.00 91.31 101 PHE A O 1
ATOM 813 N N . VAL A 1 102 ? 3.205 0.933 -12.342 1.00 92.56 102 VAL A N 1
ATOM 814 C CA . VAL A 1 102 ? 2.382 -0.288 -12.332 1.00 92.56 102 VAL A CA 1
ATOM 815 C C . VAL A 1 102 ? 1.042 -0.070 -13.041 1.00 92.56 102 VAL A C 1
ATOM 817 O O . VAL A 1 102 ? 0.662 -0.877 -13.889 1.00 92.56 102 VAL A O 1
ATOM 820 N N . ALA A 1 103 ? 0.346 1.036 -12.765 1.00 91.94 103 ALA A N 1
ATOM 821 C CA . ALA A 1 103 ? -0.935 1.359 -13.399 1.00 91.94 103 ALA A CA 1
ATOM 822 C C . ALA A 1 103 ? -0.794 1.626 -14.912 1.00 91.94 103 ALA A C 1
ATOM 824 O O . ALA A 1 103 ? -1.632 1.212 -15.714 1.00 91.94 103 ALA A O 1
ATOM 825 N N . SER A 1 104 ? 0.308 2.237 -15.359 1.00 87.06 104 SER A N 1
ATOM 826 C CA . SER A 1 104 ? 0.536 2.465 -16.795 1.00 87.06 104 SER A CA 1
ATOM 827 C C . SER A 1 104 ? 0.719 1.161 -17.580 1.00 87.06 104 SER A C 1
ATOM 829 O O . SER A 1 104 ? 0.333 1.091 -18.751 1.00 87.06 104 SER A O 1
ATOM 831 N N . MET A 1 105 ? 1.250 0.102 -16.950 1.00 81.44 105 MET A N 1
ATOM 832 C CA . MET A 1 105 ? 1.318 -1.229 -17.571 1.00 81.44 105 MET A CA 1
ATOM 833 C C . MET A 1 105 ? -0.070 -1.813 -17.830 1.00 81.44 105 MET A C 1
ATOM 835 O O . MET A 1 105 ? -0.270 -2.523 -18.818 1.00 81.44 105 MET A O 1
ATOM 839 N N . THR A 1 106 ? -1.034 -1.534 -16.948 1.00 70.50 106 THR A N 1
ATOM 840 C CA . THR A 1 106 ? -2.384 -2.102 -17.030 1.00 70.50 106 THR A CA 1
ATOM 841 C C . THR A 1 106 ? -3.272 -1.383 -18.038 1.00 70.50 106 THR A C 1
ATOM 843 O O . THR A 1 106 ? -4.194 -2.000 -18.570 1.00 70.50 106 THR A O 1
ATOM 846 N N . LEU A 1 107 ? -2.969 -0.120 -18.343 1.00 67.50 107 LEU A N 1
ATOM 847 C CA . LEU A 1 107 ? -3.770 0.766 -19.197 1.00 67.50 107 LEU A CA 1
ATOM 848 C C . LEU A 1 107 ? -3.312 0.831 -20.662 1.00 67.50 107 LEU A C 1
ATOM 850 O O . LEU A 1 107 ? -3.780 1.657 -21.435 1.00 67.50 107 LEU A O 1
ATOM 854 N N . GLN A 1 108 ? -2.437 -0.085 -21.070 1.00 58.28 108 GLN A N 1
ATOM 855 C CA . GLN A 1 108 ? -1.983 -0.251 -22.451 1.00 58.28 108 GLN A CA 1
ATOM 856 C C . GLN A 1 108 ? -1.148 0.907 -23.051 1.00 58.28 108 GLN A C 1
ATOM 858 O O . GLN A 1 108 ? -0.994 0.991 -24.268 1.00 58.28 108 GLN A O 1
ATOM 863 N N . HIS A 1 109 ? -0.549 1.773 -22.228 1.00 53.91 109 HIS A N 1
ATOM 864 C CA . HIS A 1 109 ? 0.235 2.915 -22.725 1.00 53.91 109 HIS A CA 1
ATOM 865 C C . HIS A 1 109 ? 1.679 2.573 -23.142 1.00 53.91 109 HIS A C 1
ATOM 867 O O . HIS A 1 109 ? 2.332 3.391 -23.788 1.00 53.91 109 HIS A O 1
ATOM 873 N N . ASN A 1 110 ? 2.179 1.373 -22.823 1.00 53.56 110 ASN A N 1
ATOM 874 C CA . ASN A 1 110 ? 3.518 0.916 -23.206 1.00 53.56 110 ASN A CA 1
ATOM 875 C C . ASN A 1 110 ? 3.465 -0.493 -23.819 1.00 53.56 110 ASN A C 1
ATOM 877 O O . ASN A 1 110 ? 3.185 -1.464 -23.111 1.00 53.56 110 ASN A O 1
ATOM 881 N N . VAL A 1 111 ? 3.735 -0.591 -25.129 1.00 52.75 111 VAL A N 1
ATOM 882 C CA . VAL A 1 111 ? 3.624 -1.813 -25.953 1.00 52.75 111 VAL A CA 1
ATOM 883 C C . VAL A 1 111 ? 4.327 -3.013 -25.307 1.00 52.75 111 VAL A C 1
ATOM 885 O O . VAL A 1 111 ? 3.754 -4.102 -25.296 1.00 52.75 111 VAL A O 1
ATOM 888 N N . ASP A 1 112 ? 5.476 -2.808 -24.658 1.00 53.94 112 ASP A N 1
ATOM 889 C CA . ASP A 1 112 ? 6.274 -3.888 -24.061 1.00 53.94 112 ASP A CA 1
ATOM 890 C C . ASP A 1 112 ? 5.663 -4.479 -22.777 1.00 53.94 112 ASP A C 1
ATOM 892 O O . ASP A 1 112 ? 5.865 -5.658 -22.475 1.00 53.94 112 ASP A O 1
ATOM 896 N N . HIS A 1 113 ? 4.856 -3.705 -22.043 1.00 57.22 113 HIS A N 1
ATOM 897 C CA . HIS A 1 113 ? 4.180 -4.160 -20.818 1.00 57.22 113 HIS A CA 1
ATOM 898 C C . HIS A 1 113 ? 2.693 -4.487 -21.029 1.00 57.22 113 HIS A C 1
ATOM 900 O O . HIS A 1 113 ? 2.108 -5.237 -20.242 1.00 57.22 113 HIS A O 1
ATOM 906 N N . THR A 1 114 ? 2.085 -3.989 -22.114 1.00 60.91 114 THR A N 1
ATOM 907 C CA . THR A 1 114 ? 0.655 -4.179 -22.423 1.00 60.91 114 THR A CA 1
ATOM 908 C C . THR A 1 114 ? 0.228 -5.644 -22.505 1.00 60.91 114 THR A C 1
ATOM 910 O O . THR A 1 114 ? -0.875 -5.987 -22.077 1.00 60.91 114 THR A O 1
ATOM 913 N N . LEU A 1 115 ? 1.099 -6.524 -23.016 1.00 68.94 115 LEU A N 1
ATOM 914 C CA . LEU A 1 115 ? 0.775 -7.936 -23.231 1.00 68.94 115 LEU A CA 1
ATOM 915 C C . LEU A 1 115 ? 0.450 -8.659 -21.914 1.00 68.94 115 LEU A C 1
ATOM 917 O O . LEU A 1 115 ? -0.429 -9.526 -21.870 1.00 68.94 115 LEU A O 1
ATOM 921 N N . HIS A 1 116 ? 1.144 -8.277 -20.840 1.00 79.75 116 HIS A N 1
ATOM 922 C CA . HIS A 1 116 ? 1.076 -8.941 -19.541 1.00 79.75 116 HIS A CA 1
ATOM 923 C C . HIS A 1 116 ? 0.378 -8.101 -18.464 1.00 79.75 116 HIS A C 1
ATOM 925 O O . HIS A 1 116 ? 0.003 -8.654 -17.438 1.00 79.75 116 HIS A O 1
ATOM 931 N N . GLY A 1 117 ? 0.104 -6.811 -18.699 1.00 81.62 117 GLY A N 1
ATOM 932 C CA . GLY A 1 117 ? -0.572 -5.930 -17.734 1.00 81.62 117 GLY A CA 1
ATOM 933 C C . GLY A 1 117 ? -1.957 -6.414 -17.276 1.00 81.62 117 GLY A C 1
ATOM 934 O O . GLY A 1 117 ? -2.415 -6.072 -16.186 1.00 81.62 117 GLY A O 1
ATOM 935 N N . LYS A 1 118 ? -2.618 -7.280 -18.054 1.00 86.31 118 LYS A N 1
ATOM 936 C CA . LYS A 1 118 ? -3.861 -7.957 -17.640 1.00 86.31 118 LYS A CA 1
ATOM 937 C C . LYS A 1 118 ? -3.690 -8.893 -16.434 1.00 86.31 118 LYS A C 1
ATOM 939 O O . LYS A 1 118 ? -4.686 -9.194 -15.788 1.00 86.31 118 LYS A O 1
ATOM 944 N N . LEU A 1 119 ? -2.464 -9.341 -16.148 1.00 90.88 119 LEU A N 1
ATOM 945 C CA . LEU A 1 119 ? -2.153 -10.206 -15.009 1.00 90.88 119 LEU A CA 1
ATOM 946 C C . LEU A 1 119 ? -2.177 -9.444 -13.681 1.00 90.88 119 LEU A C 1
ATOM 948 O O . LEU A 1 119 ? -2.408 -10.065 -12.656 1.00 90.88 119 LEU A O 1
ATOM 952 N N . VAL A 1 120 ? -1.995 -8.121 -13.672 1.00 93.81 120 VAL A N 1
ATOM 953 C CA . VAL A 1 120 ? -2.136 -7.326 -12.442 1.00 93.81 120 VAL A CA 1
ATOM 954 C C . VAL A 1 120 ? -3.624 -7.118 -12.174 1.00 93.81 120 VAL A C 1
ATOM 956 O O . VAL A 1 120 ? -4.293 -6.372 -12.892 1.00 93.81 120 VAL A O 1
ATOM 959 N N . LEU A 1 121 ? -4.171 -7.789 -11.166 1.00 94.62 121 LEU A N 1
ATOM 960 C CA . LEU A 1 121 ? -5.599 -7.751 -10.831 1.00 94.62 121 LEU A CA 1
ATOM 961 C C . LEU A 1 121 ? -5.935 -6.683 -9.787 1.00 94.62 121 LEU A C 1
ATOM 963 O O . LEU A 1 121 ? -7.084 -6.254 -9.705 1.00 94.62 121 LEU A O 1
ATOM 967 N N . GLY A 1 122 ? -4.941 -6.236 -9.024 1.00 96.44 122 GLY A N 1
ATOM 968 C CA . GLY A 1 122 ? -5.080 -5.190 -8.023 1.00 96.44 122 GLY A CA 1
ATOM 969 C C . GLY A 1 122 ? -3.731 -4.596 -7.636 1.00 96.44 122 GLY A C 1
ATOM 970 O O . GLY A 1 122 ? -2.683 -5.191 -7.888 1.00 96.44 122 GLY A O 1
ATOM 971 N N . ILE A 1 123 ? -3.779 -3.408 -7.045 1.00 97.94 123 ILE A N 1
ATOM 972 C CA . ILE A 1 123 ? -2.620 -2.613 -6.646 1.00 97.94 123 ILE A CA 1
ATOM 973 C C . ILE A 1 123 ? -2.826 -2.169 -5.191 1.00 97.94 123 ILE A C 1
ATOM 975 O O . ILE A 1 123 ? -3.875 -1.617 -4.842 1.00 97.94 123 ILE A O 1
ATOM 979 N N . ILE A 1 124 ? -1.818 -2.411 -4.355 1.00 98.44 124 ILE A N 1
ATOM 980 C CA . ILE A 1 124 ? -1.682 -1.915 -2.984 1.00 98.44 124 ILE A CA 1
ATOM 981 C C . ILE A 1 124 ? -0.466 -0.972 -2.954 1.00 98.44 124 ILE A C 1
ATOM 983 O O . ILE A 1 124 ? 0.649 -1.417 -2.671 1.00 98.44 124 ILE A O 1
ATOM 987 N N . PRO A 1 125 ? -0.625 0.322 -3.285 1.00 98.12 125 PRO A N 1
ATOM 988 C CA . PRO A 1 125 ? 0.469 1.271 -3.171 1.00 98.12 125 PRO A CA 1
ATOM 989 C C . PRO A 1 125 ? 0.724 1.631 -1.702 1.00 98.12 125 PRO A C 1
ATOM 991 O O . PRO A 1 125 ? -0.099 1.386 -0.808 1.00 98.12 125 PRO A O 1
ATOM 994 N N . TRP A 1 126 ? 1.870 2.256 -1.453 1.00 97.62 126 TRP A N 1
ATOM 995 C CA . TRP A 1 126 ? 2.132 2.920 -0.183 1.00 97.62 126 TRP A CA 1
ATOM 996 C C . TRP A 1 126 ? 1.121 4.056 0.038 1.00 97.62 126 TRP A C 1
ATOM 998 O O . TRP A 1 126 ? 0.646 4.650 -0.922 1.00 97.62 126 TRP A O 1
ATOM 1008 N N . ALA A 1 127 ? 0.798 4.390 1.290 1.00 97.38 127 ALA A N 1
ATOM 1009 C CA . ALA A 1 127 ? 0.021 5.590 1.612 1.00 97.38 127 ALA A CA 1
ATOM 1010 C C . ALA A 1 127 ? 0.438 6.228 2.948 1.00 97.38 127 ALA A C 1
ATOM 1012 O O . ALA A 1 127 ? 0.933 5.529 3.838 1.00 97.38 127 ALA A O 1
ATOM 1013 N N . PRO A 1 128 ? 0.145 7.525 3.167 1.00 97.00 128 PRO A N 1
ATOM 1014 C CA . PRO A 1 128 ? 0.411 8.238 4.419 1.00 97.00 128 PRO A CA 1
ATOM 1015 C C . PRO A 1 128 ? -0.591 7.875 5.540 1.00 97.00 128 PRO A C 1
ATOM 1017 O O . PRO A 1 128 ? -1.125 8.743 6.226 1.00 97.00 128 PRO A O 1
ATOM 1020 N N . VAL A 1 129 ? -0.848 6.580 5.762 1.00 97.25 129 VAL A N 1
ATOM 1021 C CA . VAL A 1 129 ? -1.890 6.066 6.679 1.00 97.25 129 VAL A CA 1
ATOM 1022 C C . VAL A 1 129 ? -1.715 6.582 8.114 1.00 97.25 129 VAL A C 1
ATOM 1024 O O . VAL A 1 129 ? -2.693 6.815 8.819 1.00 97.25 129 VAL A O 1
ATOM 1027 N N . ALA A 1 130 ? -0.479 6.813 8.560 1.00 95.62 130 ALA A N 1
ATOM 1028 C CA . ALA A 1 130 ? -0.194 7.309 9.908 1.00 95.62 130 ALA A CA 1
ATOM 1029 C C . ALA A 1 130 ? -0.530 8.799 10.134 1.00 95.62 130 ALA A C 1
ATOM 1031 O O . ALA A 1 130 ? -0.338 9.281 11.249 1.00 95.62 130 ALA A O 1
ATOM 1032 N N . PHE A 1 131 ? -0.996 9.521 9.109 1.00 96.69 131 PHE A N 1
ATOM 1033 C CA . PHE A 1 131 ? -1.162 10.981 9.129 1.00 96.69 131 PHE A CA 1
ATOM 1034 C C . PHE A 1 131 ? -2.617 11.446 8.966 1.00 96.69 131 PHE A C 1
ATOM 1036 O O . PHE A 1 131 ? -2.866 12.606 8.647 1.00 96.69 131 PHE A O 1
ATOM 1043 N N . GLY A 1 132 ? -3.583 10.564 9.232 1.00 97.75 132 GLY A N 1
ATOM 1044 C CA . GLY A 1 132 ? -4.997 10.924 9.316 1.00 97.75 132 GLY A CA 1
ATOM 1045 C C . GLY A 1 132 ? -5.754 10.771 8.002 1.00 97.75 132 GLY A C 1
ATOM 1046 O O . GLY A 1 132 ? -5.174 10.723 6.913 1.00 97.75 132 GLY A O 1
ATOM 1047 N N . ALA A 1 133 ? -7.085 10.743 8.115 1.00 98.19 133 ALA A N 1
ATOM 1048 C CA . ALA A 1 133 ? -7.990 10.548 6.983 1.00 98.19 133 ALA A CA 1
ATOM 1049 C C . ALA A 1 133 ? -7.757 11.570 5.855 1.00 98.19 133 ALA A C 1
ATOM 1051 O O . ALA A 1 133 ? -7.770 11.205 4.684 1.00 98.19 133 ALA A O 1
ATOM 1052 N N . SER A 1 134 ? -7.465 12.829 6.196 1.00 97.81 134 SER A N 1
ATOM 1053 C CA . SER A 1 134 ? -7.193 13.879 5.207 1.00 97.81 134 SER A CA 1
ATOM 1054 C C . SER A 1 134 ? -5.938 13.607 4.373 1.00 97.81 134 SER A C 1
ATOM 1056 O O . SER A 1 134 ? -5.933 13.886 3.176 1.00 97.81 134 SER A O 1
ATOM 1058 N N . ALA A 1 135 ? -4.877 13.058 4.975 1.00 97.94 135 ALA A N 1
ATOM 1059 C CA . ALA A 1 135 ? -3.633 12.777 4.260 1.00 97.94 135 ALA A CA 1
ATOM 1060 C C . ALA A 1 135 ? -3.824 11.645 3.245 1.00 97.94 135 ALA A C 1
ATOM 1062 O O . ALA A 1 135 ? -3.452 11.791 2.082 1.00 97.94 135 ALA A O 1
ATOM 1063 N N . ILE A 1 136 ? -4.456 10.542 3.661 1.00 98.00 136 ILE A N 1
ATOM 1064 C CA . ILE A 1 136 ? -4.743 9.422 2.757 1.00 98.00 136 ILE A CA 1
ATOM 1065 C C . ILE A 1 136 ? -5.776 9.793 1.684 1.00 98.00 136 ILE A C 1
ATOM 1067 O O . ILE A 1 136 ? -5.648 9.353 0.546 1.00 98.00 136 ILE A O 1
ATOM 1071 N N . GLU A 1 137 ? -6.749 10.651 1.998 1.00 97.94 137 GLU A N 1
ATOM 1072 C CA . GLU A 1 137 ? -7.707 11.156 1.012 1.00 97.94 137 GLU A CA 1
ATOM 1073 C C . GLU A 1 137 ? -7.044 12.033 -0.051 1.00 97.94 137 GLU A C 1
ATOM 1075 O O . GLU A 1 137 ? -7.315 11.877 -1.242 1.00 97.94 137 GLU A O 1
ATOM 1080 N N . ASN A 1 138 ? -6.150 12.935 0.358 1.00 97.62 138 ASN A N 1
ATOM 1081 C CA . ASN A 1 138 ? -5.384 13.745 -0.585 1.00 97.62 138 ASN A CA 1
ATOM 1082 C C . ASN A 1 138 ? -4.475 12.864 -1.452 1.00 97.62 138 ASN A C 1
ATOM 1084 O O . ASN A 1 138 ? -4.448 13.033 -2.669 1.00 97.62 138 ASN A O 1
ATOM 1088 N N . TYR A 1 139 ? -3.797 11.885 -0.847 1.00 98.31 139 TYR A N 1
ATOM 1089 C CA . TYR A 1 139 ? -2.966 10.928 -1.573 1.00 98.31 139 TYR A CA 1
ATOM 1090 C C . TYR A 1 139 ? -3.778 10.133 -2.611 1.00 98.31 139 TYR A C 1
ATOM 1092 O O . TYR A 1 139 ? -3.395 10.058 -3.777 1.00 98.31 139 TYR A O 1
ATOM 1100 N N . GLU A 1 140 ? -4.947 9.607 -2.233 1.00 98.19 140 GLU A N 1
ATOM 1101 C CA . GLU A 1 140 ? -5.827 8.869 -3.146 1.00 98.19 140 GLU A CA 1
ATOM 1102 C C . GLU A 1 140 ? -6.329 9.734 -4.309 1.00 98.19 140 GLU A C 1
ATOM 1104 O O . GLU A 1 140 ? -6.375 9.267 -5.448 1.00 98.19 140 GLU A O 1
ATOM 1109 N N . ARG A 1 141 ? -6.608 11.018 -4.059 1.00 97.56 141 ARG A N 1
ATOM 1110 C CA . ARG A 1 141 ? -6.985 11.978 -5.103 1.00 97.56 141 ARG A CA 1
ATOM 1111 C C . ARG A 1 141 ? -5.873 12.191 -6.127 1.00 97.56 141 ARG A C 1
ATOM 1113 O O . ARG A 1 141 ? -6.168 12.308 -7.319 1.00 97.56 141 ARG A O 1
ATOM 1120 N N . LEU A 1 142 ? -4.613 12.228 -5.690 1.00 97.62 142 LEU A N 1
ATOM 1121 C CA . LEU A 1 142 ? -3.463 12.316 -6.592 1.00 97.62 142 LEU A CA 1
ATOM 1122 C C . LEU A 1 142 ? -3.365 11.061 -7.469 1.00 97.62 142 LEU A C 1
ATOM 1124 O O . LEU A 1 142 ? -3.260 11.182 -8.689 1.00 97.62 142 LEU A O 1
ATOM 1128 N N . LEU A 1 143 ? -3.502 9.867 -6.880 1.00 97.88 143 LEU A N 1
ATOM 1129 C CA . LEU A 1 143 ? -3.504 8.613 -7.644 1.00 97.88 143 LEU A CA 1
ATOM 1130 C C . LEU A 1 143 ? -4.661 8.554 -8.653 1.00 97.88 143 LEU A C 1
ATOM 1132 O O . LEU A 1 143 ? -4.466 8.147 -9.799 1.00 97.88 143 LEU A O 1
ATOM 1136 N N . HIS A 1 144 ? -5.859 8.983 -8.245 1.00 97.06 144 HIS A N 1
ATOM 1137 C CA . HIS A 1 144 ? -7.040 9.014 -9.107 1.00 97.06 144 HIS A CA 1
ATOM 1138 C C . HIS A 1 144 ? -6.876 10.003 -10.264 1.00 97.06 144 HIS A C 1
ATOM 1140 O O . HIS A 1 144 ? -7.296 9.711 -11.380 1.00 97.06 144 HIS A O 1
ATOM 1146 N N . SER A 1 145 ? -6.239 11.151 -10.015 1.00 96.06 145 SER A N 1
ATOM 1147 C CA . SER A 1 145 ? -5.977 12.160 -11.048 1.00 96.06 145 SER A CA 1
ATOM 1148 C C . SER A 1 145 ? -4.987 11.667 -12.106 1.00 96.06 145 SER A C 1
ATOM 1150 O O . SER A 1 145 ? -5.089 12.075 -13.260 1.00 96.06 145 SER A O 1
ATOM 1152 N N . LEU A 1 146 ? -4.048 10.791 -11.729 1.00 94.25 146 LEU A N 1
ATOM 1153 C CA . LEU A 1 146 ? -3.118 10.153 -12.665 1.00 94.25 146 LEU A CA 1
ATOM 1154 C C . LEU A 1 146 ? -3.797 9.059 -13.488 1.00 94.25 146 LEU A C 1
ATOM 1156 O O . LEU A 1 146 ? -3.681 9.050 -14.709 1.00 94.25 146 LEU A O 1
ATOM 1160 N N . HIS A 1 147 ? -4.511 8.156 -12.813 1.00 94.56 147 HIS A N 1
ATOM 1161 C CA . HIS A 1 147 ? -5.147 6.992 -13.430 1.00 94.56 147 HIS A CA 1
ATOM 1162 C C . HIS A 1 147 ? -6.551 6.802 -12.854 1.00 94.56 147 HIS A C 1
ATOM 1164 O O . HIS A 1 147 ? -6.706 6.124 -11.831 1.00 94.56 147 HIS A O 1
ATOM 1170 N N . PRO A 1 148 ? -7.587 7.404 -13.464 1.00 93.75 148 PRO A N 1
ATOM 1171 C CA . PRO A 1 148 ? -8.950 7.294 -12.970 1.00 93.75 148 PRO A CA 1
ATOM 1172 C C . PRO A 1 148 ? -9.526 5.903 -13.254 1.00 93.75 148 PRO A C 1
ATOM 1174 O O . PRO A 1 148 ? -9.587 5.447 -14.394 1.00 93.75 148 PRO A O 1
ATOM 1177 N N . GLY A 1 149 ? -9.988 5.238 -12.200 1.00 90.94 149 GLY A N 1
ATOM 1178 C CA . GLY A 1 149 ? -10.672 3.953 -12.249 1.00 90.94 149 GLY A CA 1
ATOM 1179 C C . GLY A 1 149 ? -12.193 4.078 -12.137 1.00 90.94 149 GLY A C 1
ATOM 1180 O O . GLY A 1 149 ? -12.802 5.130 -12.345 1.00 90.94 149 GLY A O 1
ATOM 1181 N N . ARG A 1 150 ? -12.841 2.965 -11.782 1.00 87.88 150 ARG A N 1
ATOM 1182 C CA . ARG A 1 150 ? -14.300 2.898 -11.592 1.00 87.88 150 ARG A CA 1
ATOM 1183 C C . ARG A 1 150 ? -14.715 3.480 -10.239 1.00 87.88 150 ARG A C 1
ATOM 1185 O O . ARG A 1 150 ? -13.956 3.441 -9.276 1.00 87.88 150 ARG A O 1
ATOM 1192 N N . ASN A 1 151 ? -15.957 3.961 -10.152 1.00 87.56 151 ASN A N 1
ATOM 1193 C CA . ASN A 1 151 ? -16.587 4.423 -8.906 1.00 87.56 151 ASN A CA 1
ATOM 1194 C C . ASN A 1 151 ? -15.803 5.529 -8.167 1.00 87.56 151 ASN A C 1
ATOM 1196 O O . ASN A 1 151 ? -15.840 5.593 -6.940 1.00 87.56 151 ASN A O 1
ATOM 1200 N N . GLY A 1 152 ? -15.082 6.383 -8.904 1.00 89.62 152 GLY A N 1
ATOM 1201 C CA . GLY A 1 152 ? -14.305 7.484 -8.322 1.00 89.62 152 GLY A CA 1
ATOM 1202 C C . GLY A 1 152 ? -13.075 7.038 -7.524 1.00 89.62 152 GLY A C 1
ATOM 1203 O O . GLY A 1 152 ? -12.650 7.763 -6.630 1.00 89.62 152 GLY A O 1
ATOM 1204 N N . ARG A 1 153 ? -12.540 5.843 -7.809 1.00 94.50 153 ARG A N 1
ATOM 1205 C CA . ARG A 1 153 ? -11.283 5.324 -7.244 1.00 94.50 153 ARG A CA 1
ATOM 1206 C C . ARG A 1 153 ? -10.152 5.396 -8.271 1.00 94.50 153 ARG A C 1
ATOM 1208 O O . ARG A 1 153 ? -10.445 5.466 -9.468 1.00 94.50 153 ARG A O 1
ATOM 1215 N N . PRO A 1 154 ? -8.876 5.376 -7.867 1.00 96.69 154 PRO A N 1
ATOM 1216 C CA . PRO A 1 154 ? -7.776 5.158 -8.800 1.00 96.69 154 PRO A CA 1
ATOM 1217 C C . PRO A 1 154 ? -7.871 3.768 -9.456 1.00 96.69 154 PRO A C 1
ATOM 1219 O O . PRO A 1 154 ? -8.450 2.843 -8.876 1.00 96.69 154 PRO A O 1
ATOM 1222 N N . ASP A 1 155 ? -7.344 3.614 -10.671 1.00 94.06 155 ASP A N 1
ATOM 1223 C CA . ASP A 1 155 ? -7.410 2.346 -11.403 1.00 94.06 155 ASP A CA 1
ATOM 1224 C C . ASP A 1 155 ? -6.737 1.209 -10.624 1.00 94.06 155 ASP A C 1
ATOM 1226 O O . ASP A 1 155 ? -5.629 1.344 -10.108 1.00 94.06 155 ASP A O 1
ATOM 1230 N N . LYS A 1 156 ? -7.448 0.082 -10.513 1.00 94.62 156 LYS A N 1
ATOM 1231 C CA . LYS A 1 156 ? -7.017 -1.155 -9.837 1.00 94.62 156 LYS A CA 1
ATOM 1232 C C . LYS A 1 156 ? -6.533 -1.028 -8.384 1.00 94.62 156 LYS A C 1
ATOM 1234 O O . LYS A 1 156 ? -6.119 -2.039 -7.818 1.00 94.62 156 LYS A O 1
ATOM 1239 N N . VAL A 1 157 ? -6.625 0.134 -7.737 1.00 97.69 157 VAL A N 1
ATOM 1240 C CA . VAL A 1 157 ? -6.289 0.259 -6.313 1.00 97.69 157 VAL A CA 1
ATOM 1241 C C . VAL A 1 157 ? -7.349 -0.453 -5.478 1.00 97.69 157 VAL A C 1
ATOM 1243 O O . VAL A 1 157 ? -8.527 -0.086 -5.488 1.00 97.69 157 VAL A O 1
ATOM 1246 N N . VAL A 1 158 ? -6.927 -1.486 -4.749 1.00 97.56 158 VAL A N 1
ATOM 1247 C CA . VAL A 1 158 ? -7.810 -2.298 -3.889 1.00 97.56 158 VAL A CA 1
ATOM 1248 C C . VAL A 1 158 ? -7.566 -2.052 -2.400 1.00 97.56 158 VAL A C 1
ATOM 1250 O O . VAL A 1 158 ? -8.377 -2.438 -1.558 1.00 97.56 158 VAL A O 1
ATOM 1253 N N . GLY A 1 159 ? -6.495 -1.343 -2.060 1.00 98.19 159 GLY A N 1
ATOM 1254 C CA . GLY A 1 159 ? -6.099 -1.061 -0.691 1.00 98.19 159 GLY A CA 1
ATOM 1255 C C . GLY A 1 159 ? -4.818 -0.251 -0.626 1.00 98.19 159 GLY A C 1
ATOM 1256 O O . GLY A 1 159 ? -4.349 0.231 -1.648 1.00 98.19 159 GLY A O 1
ATOM 1257 N N . PHE A 1 160 ? -4.256 -0.120 0.571 1.00 98.44 160 PHE A N 1
ATOM 1258 C CA . PHE A 1 160 ? -3.008 0.603 0.804 1.00 98.44 160 PHE A CA 1
ATOM 1259 C C . PHE A 1 160 ? -2.137 -0.114 1.830 1.00 98.44 160 PHE A C 1
ATOM 1261 O O . PHE A 1 160 ? -2.648 -0.771 2.743 1.00 98.44 160 PHE A O 1
ATOM 1268 N N . ARG A 1 161 ? -0.822 0.070 1.715 1.00 96.75 161 ARG A N 1
ATOM 1269 C CA . ARG A 1 161 ? 0.166 -0.443 2.663 1.00 96.75 161 ARG A CA 1
ATOM 1270 C C . ARG A 1 161 ? 0.868 0.691 3.403 1.00 96.75 161 ARG A C 1
ATOM 1272 O O . ARG A 1 161 ? 1.119 1.766 2.862 1.00 96.75 161 ARG A O 1
ATOM 1279 N N . TYR A 1 162 ? 1.207 0.428 4.663 1.00 93.19 162 TYR A N 1
ATOM 1280 C CA . TYR A 1 162 ? 2.103 1.273 5.447 1.00 93.19 162 TYR A CA 1
ATOM 1281 C C . TYR A 1 162 ? 3.028 0.412 6.308 1.00 93.19 162 TYR A C 1
ATOM 1283 O O . TYR A 1 162 ? 2.579 -0.440 7.079 1.00 93.19 162 TYR A O 1
ATOM 1291 N N . LEU A 1 163 ? 4.336 0.656 6.201 1.00 87.12 163 LEU A N 1
ATOM 1292 C CA . LEU A 1 163 ? 5.371 -0.140 6.858 1.00 87.12 163 LEU A CA 1
ATOM 1293 C C . LEU A 1 163 ? 5.427 0.131 8.365 1.00 87.12 163 LEU A C 1
ATOM 1295 O O . LEU A 1 163 ? 6.205 0.957 8.854 1.00 87.12 163 LEU A O 1
ATOM 1299 N N . LEU A 1 164 ? 4.599 -0.590 9.121 1.00 86.12 164 LEU A N 1
ATOM 1300 C CA . LEU A 1 164 ? 4.588 -0.550 10.585 1.00 86.12 164 LEU A CA 1
ATOM 1301 C C . LEU A 1 164 ? 5.748 -1.342 11.209 1.00 86.12 164 LEU A C 1
ATOM 1303 O O . LEU A 1 164 ? 6.135 -1.069 12.348 1.00 86.12 164 LEU A O 1
ATOM 1307 N N . ARG A 1 165 ? 6.372 -2.255 10.450 1.00 80.25 165 ARG A N 1
ATOM 1308 C CA . ARG A 1 165 ? 7.485 -3.102 10.911 1.00 80.25 165 ARG A CA 1
ATOM 1309 C C . ARG A 1 165 ? 8.677 -2.321 11.474 1.00 80.25 165 ARG A C 1
ATOM 1311 O O . ARG A 1 165 ? 9.318 -2.795 12.403 1.00 80.25 165 ARG A O 1
ATOM 1318 N N . SER A 1 166 ? 8.972 -1.128 10.960 1.00 79.31 166 SER A N 1
ATOM 1319 C CA . SER A 1 166 ? 10.107 -0.301 11.400 1.00 79.31 166 SER A CA 1
ATOM 1320 C C . SER A 1 166 ? 9.747 0.694 12.511 1.00 79.31 166 SER A C 1
ATOM 1322 O O . SER A 1 166 ? 10.625 1.379 13.042 1.00 79.31 166 SER A O 1
ATOM 1324 N N . ARG A 1 167 ? 8.468 0.779 12.897 1.00 84.12 167 ARG A N 1
ATOM 1325 C CA . ARG A 1 167 ? 7.950 1.841 13.764 1.00 84.12 167 ARG A CA 1
ATOM 1326 C C . ARG A 1 167 ? 8.130 1.528 15.244 1.00 84.12 167 ARG A C 1
ATOM 1328 O O . ARG A 1 167 ? 8.228 0.374 15.660 1.00 84.12 167 ARG A O 1
ATOM 1335 N N . GLN A 1 168 ? 8.225 2.589 16.039 1.00 87.06 168 GLN A N 1
ATOM 1336 C CA . GLN A 1 168 ? 8.288 2.487 17.495 1.00 87.06 168 GLN A CA 1
ATOM 1337 C C . GLN A 1 168 ? 6.953 1.973 18.064 1.00 87.06 168 GLN A C 1
ATOM 1339 O O . GLN A 1 168 ? 5.928 2.082 17.385 1.00 87.06 168 GLN A O 1
ATOM 1344 N N . PRO A 1 169 ? 6.941 1.452 19.302 1.00 90.94 169 PRO A N 1
ATOM 1345 C CA . PRO A 1 169 ? 5.702 1.109 19.984 1.00 90.94 169 PRO A CA 1
ATOM 1346 C C . PRO A 1 169 ? 4.685 2.256 19.997 1.00 90.94 169 PRO A C 1
ATOM 1348 O O . PRO A 1 169 ? 5.035 3.441 20.009 1.00 90.94 169 PRO A O 1
ATOM 1351 N N . ARG A 1 170 ? 3.413 1.874 20.017 1.00 92.56 170 ARG A N 1
ATOM 1352 C CA . ARG A 1 170 ? 2.192 2.684 20.065 1.00 92.56 170 ARG A CA 1
ATOM 1353 C C . ARG A 1 170 ? 1.869 3.480 18.812 1.00 92.56 170 ARG A C 1
ATOM 1355 O O . ARG A 1 170 ? 0.857 4.176 18.791 1.00 92.56 170 ARG A O 1
ATOM 1362 N N . GLN A 1 171 ? 2.667 3.368 17.752 1.00 92.31 171 GLN A N 1
ATOM 1363 C CA . GLN A 1 171 ? 2.388 4.069 16.495 1.00 92.31 171 GLN A CA 1
ATOM 1364 C C . GLN A 1 171 ? 1.113 3.543 15.817 1.00 92.31 171 GLN A C 1
ATOM 1366 O O . GLN A 1 171 ? 0.389 4.334 15.223 1.00 92.31 171 GLN A O 1
ATOM 1371 N N . MET A 1 172 ? 0.792 2.251 15.969 1.00 94.69 172 MET A N 1
ATOM 1372 C CA . MET A 1 172 ? -0.448 1.649 15.448 1.00 94.69 172 MET A CA 1
ATOM 1373 C C . MET A 1 172 ? -1.704 2.136 16.183 1.00 94.69 172 MET A C 1
ATOM 1375 O O . MET A 1 172 ? -2.815 2.022 15.681 1.00 94.69 172 MET A O 1
ATOM 1379 N N . LEU A 1 173 ? -1.536 2.664 17.398 1.00 96.81 173 LEU A N 1
ATOM 1380 C CA . LEU A 1 173 ? -2.636 3.029 18.291 1.00 96.81 173 LEU A CA 1
ATOM 1381 C C . LEU A 1 173 ? -2.985 4.518 18.239 1.00 96.81 173 LEU A C 1
ATOM 1383 O O . LEU A 1 173 ? -3.891 4.959 18.955 1.00 96.81 173 LEU A O 1
ATOM 1387 N N . LYS A 1 174 ? -2.243 5.286 17.435 1.00 97.69 174 LYS A N 1
ATOM 1388 C CA . LYS A 1 174 ? -2.436 6.722 17.269 1.00 97.69 174 LYS A CA 1
ATOM 1389 C C . LYS A 1 174 ? -3.794 7.029 16.625 1.00 97.69 174 LYS A C 1
ATOM 1391 O O . LYS A 1 174 ? -4.168 6.323 15.685 1.00 97.69 174 LYS A O 1
ATOM 1396 N N . PRO A 1 175 ? -4.512 8.070 17.086 1.00 98.31 175 PRO A N 1
ATOM 1397 C CA . PRO A 1 175 ? -5.814 8.447 16.535 1.00 98.31 175 PRO A CA 1
ATOM 1398 C C . PRO A 1 175 ? -5.809 8.618 15.015 1.00 98.31 175 PRO A C 1
ATOM 1400 O O . PRO A 1 175 ? -6.685 8.087 14.343 1.00 98.31 175 PRO A O 1
ATOM 1403 N N . GLU A 1 176 ? -4.776 9.255 14.472 1.00 98.31 176 GLU A N 1
ATOM 1404 C CA . GLU A 1 176 ? -4.636 9.567 13.050 1.00 98.31 176 GLU A CA 1
ATOM 1405 C C . GLU A 1 176 ? -4.571 8.295 12.194 1.00 98.31 176 GLU A C 1
ATOM 1407 O O . GLU A 1 176 ? -5.163 8.217 11.119 1.00 98.31 176 GLU A O 1
ATOM 1412 N N . LEU A 1 177 ? -3.902 7.252 12.690 1.00 97.94 177 LEU A N 1
ATOM 1413 C CA . LEU A 1 177 ? -3.867 5.967 12.000 1.00 97.94 177 LEU A CA 1
ATOM 1414 C C . LEU A 1 177 ? -5.248 5.301 12.020 1.00 97.94 177 LEU A C 1
ATOM 1416 O O . LEU A 1 177 ? -5.718 4.821 10.990 1.00 97.94 177 LEU A O 1
ATOM 1420 N N . ILE A 1 178 ? -5.925 5.309 13.172 1.00 98.44 178 ILE A N 1
ATOM 1421 C CA . ILE A 1 178 ? -7.279 4.752 13.314 1.00 98.44 178 ILE A CA 1
ATOM 1422 C C . ILE A 1 178 ? -8.284 5.488 12.414 1.00 98.44 178 ILE A C 1
ATOM 1424 O O . ILE A 1 178 ? -9.155 4.853 11.817 1.00 98.44 178 ILE A O 1
ATOM 1428 N N . GLU A 1 179 ? -8.160 6.807 12.283 1.00 98.50 179 GLU A N 1
ATOM 1429 C CA . GLU A 1 179 ? -8.964 7.623 11.371 1.00 98.50 179 GLU A CA 1
ATOM 1430 C C . GLU A 1 179 ? -8.768 7.211 9.912 1.00 98.50 179 GLU A C 1
ATOM 1432 O O . GLU A 1 179 ? -9.757 6.992 9.209 1.00 98.50 179 GLU A O 1
ATOM 1437 N N . SER A 1 180 ? -7.520 7.026 9.473 1.00 98.62 180 SER A N 1
ATOM 1438 C CA . SER A 1 180 ? -7.218 6.546 8.120 1.00 98.62 180 SER A CA 1
ATOM 1439 C C . SER A 1 180 ? -7.806 5.161 7.865 1.00 98.62 180 SER A C 1
ATOM 1441 O O . SER A 1 180 ? -8.429 4.942 6.831 1.00 98.62 180 SER A O 1
ATOM 1443 N N . LEU A 1 181 ? -7.699 4.237 8.825 1.00 98.62 181 LEU A N 1
ATOM 1444 C CA . LEU A 1 181 ? -8.293 2.903 8.706 1.00 98.62 181 LEU A CA 1
ATOM 1445 C C . LEU A 1 181 ? -9.822 2.954 8.586 1.00 98.62 181 LEU A C 1
ATOM 1447 O O . LEU A 1 181 ? -10.405 2.251 7.763 1.00 98.62 181 LEU A O 1
ATOM 1451 N N . ARG A 1 182 ? -10.488 3.813 9.364 1.00 98.56 182 ARG A N 1
ATOM 1452 C CA . ARG A 1 182 ? -11.941 4.023 9.252 1.00 98.56 182 ARG A CA 1
ATOM 1453 C C . ARG A 1 182 ? -12.327 4.636 7.909 1.00 98.56 182 ARG A C 1
ATOM 1455 O O . ARG A 1 182 ? -13.338 4.243 7.332 1.00 98.56 182 ARG A O 1
ATOM 1462 N N . TRP A 1 183 ? -11.531 5.578 7.406 1.00 98.50 183 TRP A N 1
ATOM 1463 C CA . TRP A 1 183 ? -11.715 6.152 6.074 1.00 98.50 183 TRP A CA 1
ATOM 1464 C C . TRP A 1 183 ? -11.577 5.082 4.981 1.00 98.50 183 TRP A C 1
ATOM 1466 O O . TRP A 1 183 ? -12.442 4.985 4.111 1.00 98.50 183 TRP A O 1
ATOM 1476 N N . MET A 1 184 ? -10.564 4.214 5.080 1.00 98.50 184 MET A N 1
ATOM 1477 C CA . MET A 1 184 ? -10.360 3.090 4.160 1.00 98.50 184 MET A CA 1
ATOM 1478 C C . MET A 1 184 ? -11.545 2.123 4.182 1.00 98.50 184 MET A C 1
ATOM 1480 O O . MET A 1 184 ? -12.041 1.754 3.120 1.00 98.50 184 MET A O 1
ATOM 1484 N N . GLY A 1 185 ? -12.044 1.774 5.372 1.00 98.12 185 GLY A N 1
ATOM 1485 C CA . GLY A 1 185 ? -13.217 0.915 5.535 1.00 98.12 185 GLY A CA 1
ATOM 1486 C C . GLY A 1 185 ? -14.463 1.480 4.851 1.00 98.12 185 GLY A C 1
ATOM 1487 O O . GLY A 1 185 ? -15.061 0.806 4.018 1.00 98.12 185 GLY A O 1
ATOM 1488 N N . LYS A 1 186 ? -14.791 2.758 5.086 1.00 97.38 186 LYS A N 1
ATOM 1489 C CA . LYS A 1 186 ? -15.914 3.445 4.412 1.00 97.38 186 LYS A CA 1
ATOM 1490 C C . LYS A 1 186 ? -15.783 3.486 2.891 1.00 97.38 186 LYS A C 1
ATOM 1492 O O . LYS A 1 186 ? -16.784 3.548 2.183 1.00 97.38 186 LYS A O 1
ATOM 1497 N N . ARG A 1 187 ? -14.550 3.478 2.388 1.00 96.50 187 ARG A N 1
ATOM 1498 C CA . ARG A 1 187 ? -14.246 3.450 0.957 1.00 96.50 187 ARG A CA 1
ATOM 1499 C C . ARG A 1 187 ? -13.986 2.046 0.430 1.00 96.50 187 ARG A C 1
ATOM 1501 O O . ARG A 1 187 ? -13.586 1.938 -0.718 1.00 96.50 187 ARG A O 1
ATOM 1508 N N . GLY A 1 188 ? -14.217 0.985 1.205 1.00 96.44 188 GLY A N 1
ATOM 1509 C CA . GLY A 1 188 ? -14.031 -0.402 0.774 1.00 96.44 188 GLY A CA 1
ATOM 1510 C C . GLY A 1 188 ? -12.612 -0.706 0.282 1.00 96.44 188 GLY A C 1
ATOM 1511 O O . GLY A 1 188 ? -12.458 -1.382 -0.737 1.00 96.44 188 GLY A O 1
ATOM 1512 N N . TYR A 1 189 ? -11.604 -0.140 0.947 1.00 98.00 189 TYR A N 1
ATOM 1513 C CA . TYR A 1 189 ? -10.185 -0.434 0.750 1.00 98.00 189 TYR A CA 1
ATOM 1514 C C . TYR A 1 189 ? -9.688 -1.407 1.825 1.00 98.00 189 TYR A C 1
ATOM 1516 O O . TYR A 1 189 ? -10.131 -1.353 2.976 1.00 98.00 189 TYR A O 1
ATOM 1524 N N . VAL A 1 190 ? -8.729 -2.264 1.468 1.00 98.06 190 VAL A N 1
ATOM 1525 C CA . VAL A 1 190 ? -8.002 -3.099 2.438 1.00 98.06 190 VAL A CA 1
ATOM 1526 C C . VAL A 1 190 ? -6.750 -2.390 2.954 1.00 98.06 190 VAL A C 1
ATOM 1528 O O . VAL A 1 190 ? -6.123 -1.622 2.228 1.00 98.06 190 VAL A O 1
ATOM 1531 N N . PHE A 1 191 ? -6.369 -2.648 4.202 1.00 98.19 191 PHE A N 1
ATOM 1532 C CA . PHE A 1 191 ? -5.086 -2.228 4.758 1.00 98.19 191 PHE A CA 1
ATOM 1533 C C . PHE A 1 191 ? -4.134 -3.416 4.834 1.00 98.19 191 PHE A C 1
ATOM 1535 O O . PHE A 1 191 ? -4.402 -4.392 5.540 1.00 98.19 191 PHE A O 1
ATOM 1542 N N . GLU A 1 192 ? -3.007 -3.317 4.135 1.00 96.62 192 GLU A N 1
ATOM 1543 C CA . GLU A 1 192 ? -1.921 -4.275 4.274 1.00 96.62 192 GLU A CA 1
ATOM 1544 C C . GLU A 1 192 ? -1.006 -3.862 5.432 1.00 96.62 192 GLU A C 1
ATOM 1546 O O . GLU A 1 192 ? -0.275 -2.867 5.387 1.00 96.62 192 GLU A O 1
ATOM 1551 N N . CYS A 1 193 ? -1.082 -4.643 6.504 1.00 93.38 193 CYS A N 1
ATOM 1552 C CA . CYS A 1 193 ? -0.398 -4.416 7.758 1.00 93.38 193 CYS A CA 1
ATOM 1553 C C . CYS A 1 193 ? 0.866 -5.276 7.830 1.00 93.38 193 CYS A C 1
ATOM 1555 O O . CYS A 1 193 ? 0.802 -6.493 8.011 1.00 93.38 193 CYS A O 1
ATOM 1557 N N . THR A 1 194 ? 2.034 -4.641 7.726 1.00 88.31 194 THR A N 1
ATOM 1558 C CA . THR A 1 194 ? 3.314 -5.344 7.876 1.00 88.31 194 THR A CA 1
ATOM 1559 C C . THR A 1 194 ? 3.786 -5.334 9.328 1.00 88.31 194 THR A C 1
ATOM 1561 O O . THR A 1 194 ? 3.985 -4.254 9.897 1.00 88.31 194 THR A O 1
ATOM 1564 N N . ILE A 1 195 ? 4.066 -6.505 9.897 1.00 88.25 195 ILE A N 1
ATOM 1565 C CA . ILE A 1 195 ? 4.652 -6.649 11.240 1.00 88.25 195 ILE A CA 1
ATOM 1566 C C . ILE A 1 195 ? 5.883 -7.563 11.226 1.00 88.25 195 ILE A C 1
ATOM 1568 O O . ILE A 1 195 ? 6.121 -8.324 10.288 1.00 88.25 195 ILE A O 1
ATOM 1572 N N . ASP A 1 196 ? 6.703 -7.462 12.269 1.00 87.56 196 ASP A N 1
ATOM 1573 C CA . ASP A 1 196 ? 7.952 -8.202 12.441 1.00 87.56 196 ASP A CA 1
ATOM 1574 C C . ASP A 1 196 ? 7.998 -8.889 13.810 1.00 87.56 196 ASP A C 1
ATOM 1576 O O . ASP A 1 196 ? 8.755 -8.509 14.705 1.00 87.56 196 ASP A O 1
ATOM 1580 N N . CYS A 1 197 ? 7.178 -9.925 13.986 1.00 82.25 197 CYS A N 1
ATOM 1581 C CA . CYS A 1 197 ? 7.159 -10.683 15.237 1.00 82.25 197 CYS A CA 1
ATOM 1582 C C . CYS A 1 197 ? 8.478 -11.425 15.498 1.00 82.25 197 CYS A C 1
ATOM 1584 O O . CYS A 1 197 ? 8.841 -11.620 16.656 1.00 82.25 197 CYS A O 1
ATOM 1586 N N . ALA A 1 198 ? 9.210 -11.800 14.442 1.00 82.19 198 ALA A N 1
ATOM 1587 C CA . ALA A 1 198 ? 10.487 -12.497 14.556 1.00 82.19 198 ALA A CA 1
ATOM 1588 C C . ALA A 1 198 ? 11.609 -11.574 15.060 1.00 82.19 198 ALA A C 1
ATOM 1590 O O . ALA A 1 198 ? 12.351 -11.942 15.965 1.00 82.19 198 ALA A O 1
ATOM 1591 N N . GLY A 1 199 ? 11.730 -10.371 14.491 1.00 80.56 199 GLY A N 1
ATOM 1592 C CA . GLY A 1 199 ? 12.797 -9.425 14.823 1.00 80.56 199 GLY A CA 1
ATOM 1593 C C . GLY A 1 199 ? 12.465 -8.468 15.968 1.00 80.56 199 GLY A C 1
ATOM 1594 O O . GLY A 1 199 ? 13.377 -7.965 16.620 1.00 80.56 199 GLY A O 1
ATOM 1595 N N . ARG A 1 200 ? 11.179 -8.187 16.218 1.00 81.25 200 ARG A N 1
ATOM 1596 C CA . ARG A 1 200 ? 10.743 -7.205 17.230 1.00 81.25 200 ARG A CA 1
ATOM 1597 C C . ARG A 1 200 ? 9.949 -7.799 18.385 1.00 81.25 200 ARG A C 1
ATOM 1599 O O . ARG A 1 200 ? 9.752 -7.098 19.374 1.00 81.25 200 ARG A O 1
ATOM 1606 N N . GLY A 1 201 ? 9.546 -9.063 18.298 1.00 82.19 201 GLY A N 1
ATOM 1607 C CA . GLY A 1 201 ? 8.745 -9.740 19.314 1.00 82.19 201 GLY A CA 1
ATOM 1608 C C . GLY A 1 201 ? 7.237 -9.540 19.142 1.00 82.19 201 GLY A C 1
ATOM 1609 O O . GLY A 1 201 ? 6.764 -8.865 18.226 1.00 82.19 201 GLY A O 1
ATOM 1610 N N . ILE A 1 202 ? 6.464 -10.150 20.043 1.00 89.00 202 ILE A N 1
ATOM 1611 C CA . ILE A 1 202 ? 5.008 -10.301 19.891 1.00 89.00 202 ILE A CA 1
ATOM 1612 C C . ILE A 1 202 ? 4.212 -8.999 20.061 1.00 89.00 202 ILE A C 1
ATOM 1614 O O . ILE A 1 202 ? 3.084 -8.915 19.590 1.00 89.00 202 ILE A O 1
ATOM 1618 N N . TRP A 1 203 ? 4.796 -7.953 20.651 1.00 91.19 203 TRP A N 1
ATOM 1619 C CA . TRP A 1 203 ? 4.075 -6.711 20.967 1.00 91.19 203 TRP A CA 1
ATOM 1620 C C . TRP A 1 203 ? 3.455 -6.029 19.736 1.00 91.19 203 TRP A C 1
ATOM 1622 O O . TRP A 1 203 ? 2.425 -5.373 19.858 1.00 91.19 203 TRP A O 1
ATOM 1632 N N . GLN A 1 204 ? 4.045 -6.187 18.542 1.00 91.62 204 GLN A N 1
ATOM 1633 C CA . GLN A 1 204 ? 3.446 -5.664 17.308 1.00 91.62 204 GLN A CA 1
ATOM 1634 C C . GLN A 1 204 ? 2.130 -6.365 16.983 1.00 91.62 204 GLN A C 1
ATOM 1636 O O . GLN A 1 204 ? 1.210 -5.728 16.486 1.00 91.62 204 GLN A O 1
ATOM 1641 N N . PHE A 1 205 ? 2.022 -7.658 17.287 1.00 92.06 205 PHE A N 1
ATOM 1642 C CA . PHE A 1 205 ? 0.783 -8.403 17.119 1.00 92.06 205 PHE A CA 1
ATOM 1643 C C . PHE A 1 205 ? -0.289 -7.915 18.101 1.00 92.06 205 PHE A C 1
ATOM 1645 O O . PHE A 1 205 ? -1.423 -7.669 17.692 1.00 92.06 205 PHE A O 1
ATOM 1652 N N . ASP A 1 206 ? 0.082 -7.686 19.365 1.00 93.88 206 ASP A N 1
ATOM 1653 C CA . ASP A 1 206 ? -0.826 -7.122 20.374 1.00 93.88 206 ASP A CA 1
ATOM 1654 C C . ASP A 1 206 ? -1.354 -5.742 19.949 1.00 93.88 206 ASP A C 1
ATOM 1656 O O . ASP A 1 206 ? -2.550 -5.458 20.059 1.00 93.88 206 ASP A O 1
ATOM 1660 N N . GLU A 1 207 ? -0.482 -4.892 19.398 1.00 95.56 207 GLU A N 1
ATOM 1661 C CA . GLU A 1 207 ? -0.889 -3.594 18.861 1.00 95.56 207 GLU A CA 1
ATOM 1662 C C . GLU A 1 207 ? -1.772 -3.709 17.621 1.00 95.56 207 GLU A C 1
ATOM 1664 O O . GLU A 1 207 ? -2.716 -2.931 17.501 1.00 95.56 207 GLU A O 1
ATOM 1669 N N . VAL A 1 208 ? -1.538 -4.682 16.734 1.00 95.44 208 VAL A N 1
ATOM 1670 C CA . VAL A 1 208 ? -2.435 -4.940 15.597 1.00 95.44 208 VAL A CA 1
ATOM 1671 C C . VAL A 1 208 ? -3.830 -5.329 16.084 1.00 95.44 208 VAL A C 1
ATOM 1673 O O . VAL A 1 208 ? -4.815 -4.787 15.584 1.00 95.44 208 VAL A O 1
ATOM 1676 N N . VAL A 1 209 ? -3.947 -6.208 17.084 1.00 96.31 209 VAL A N 1
ATOM 1677 C CA . VAL A 1 209 ? -5.252 -6.601 17.647 1.00 96.31 209 VAL A CA 1
ATOM 1678 C C . VAL A 1 209 ? -5.993 -5.390 18.219 1.00 96.31 209 VAL A C 1
ATOM 1680 O O . VAL A 1 209 ? -7.185 -5.200 17.957 1.00 96.31 209 VAL A O 1
ATOM 1683 N N . GLU A 1 210 ? -5.297 -4.548 18.978 1.00 98.00 210 GLU A N 1
ATOM 1684 C CA . GLU A 1 210 ? -5.890 -3.346 19.565 1.00 98.00 210 GLU A CA 1
ATOM 1685 C C . GLU A 1 210 ? -6.229 -2.282 18.505 1.00 98.00 210 GLU A C 1
ATOM 1687 O O . GLU A 1 210 ? -7.297 -1.669 18.555 1.00 98.00 210 GLU A O 1
ATOM 1692 N N . MET A 1 211 ? -5.375 -2.101 17.496 1.00 97.94 211 MET A N 1
ATOM 1693 C CA . MET A 1 211 ? -5.629 -1.240 16.339 1.00 97.94 211 MET A CA 1
ATOM 1694 C C . MET A 1 211 ? -6.906 -1.673 15.606 1.00 97.94 211 MET A C 1
ATOM 1696 O O . MET A 1 211 ? -7.766 -0.835 15.330 1.00 97.94 211 MET A O 1
ATOM 1700 N N . ILE A 1 212 ? -7.072 -2.977 15.353 1.00 97.88 212 ILE A N 1
ATOM 1701 C CA . ILE A 1 212 ? -8.272 -3.546 14.723 1.00 97.88 212 ILE A CA 1
ATOM 1702 C C . ILE A 1 212 ? -9.514 -3.253 15.564 1.00 97.88 212 ILE A C 1
ATOM 1704 O O . ILE A 1 212 ? -10.514 -2.769 15.027 1.00 97.88 212 ILE A O 1
ATOM 1708 N N . ARG A 1 213 ? -9.451 -3.485 16.884 1.00 98.31 213 ARG A N 1
ATOM 1709 C CA . ARG A 1 213 ? -10.565 -3.170 17.792 1.00 98.31 213 ARG A CA 1
ATOM 1710 C C . ARG A 1 213 ? -10.979 -1.707 17.692 1.00 98.31 213 ARG A C 1
ATOM 1712 O O . ARG A 1 213 ? -12.166 -1.429 17.556 1.00 98.31 213 ARG A O 1
ATOM 1719 N N . ARG A 1 214 ? -10.024 -0.774 17.718 1.00 98.44 214 ARG A N 1
ATOM 1720 C CA . ARG A 1 214 ? -10.305 0.669 17.635 1.00 98.44 214 ARG A CA 1
ATOM 1721 C C . ARG A 1 214 ? -10.861 1.081 16.277 1.00 98.44 214 ARG A C 1
ATOM 1723 O O . ARG A 1 214 ? -11.830 1.842 16.224 1.00 98.44 214 ARG A O 1
ATOM 1730 N N . ALA A 1 215 ? -10.281 0.573 15.191 1.00 97.88 215 ALA A N 1
ATOM 1731 C CA . ALA A 1 215 ? -10.725 0.871 13.833 1.00 97.88 215 ALA A CA 1
ATOM 1732 C C . ALA A 1 215 ? -12.169 0.410 13.596 1.00 97.88 215 ALA A C 1
ATOM 1734 O O . ALA A 1 215 ? -12.9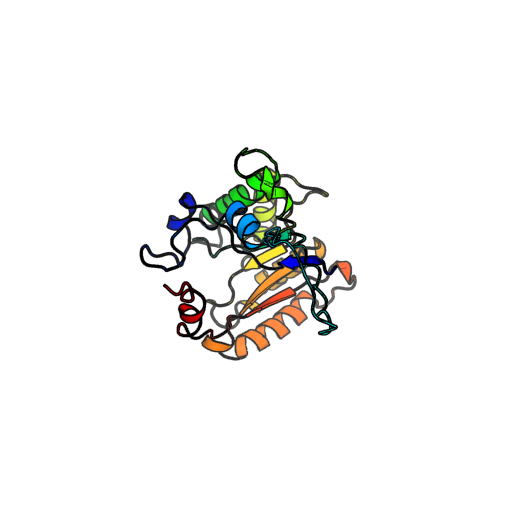42 1.132 12.973 1.00 97.88 215 ALA A O 1
ATOM 1735 N N . GLN A 1 216 ? -12.550 -0.741 14.153 1.00 97.31 216 GLN A N 1
ATOM 1736 C CA . GLN A 1 216 ? -13.887 -1.317 13.992 1.00 97.31 216 GLN A CA 1
ATOM 1737 C C . GLN A 1 216 ? -14.893 -0.892 15.073 1.00 97.31 216 GLN A C 1
ATOM 1739 O O . GLN A 1 216 ? -16.081 -1.195 14.943 1.00 97.31 216 GLN A O 1
ATOM 1744 N N . HIS A 1 217 ? -14.448 -0.205 16.129 1.00 97.19 217 HIS A N 1
ATOM 1745 C CA . HIS A 1 217 ? -15.319 0.285 17.198 1.00 97.19 217 HIS A CA 1
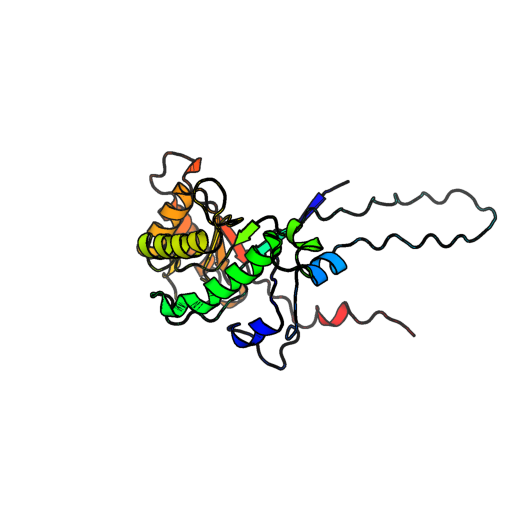ATOM 1746 C C . HIS A 1 217 ? -16.431 1.180 16.629 1.00 97.19 217 HIS A C 1
ATOM 1748 O O . HIS A 1 217 ? -16.155 2.086 15.844 1.00 97.19 217 HIS A O 1
ATOM 1754 N N . ASP A 1 218 ? -17.678 0.917 17.029 1.00 95.56 218 ASP A N 1
ATOM 1755 C CA . ASP A 1 218 ? -18.912 1.583 16.571 1.00 95.56 218 ASP A CA 1
ATOM 1756 C C . ASP A 1 218 ? -19.228 1.510 15.064 1.00 95.56 218 ASP A C 1
ATOM 1758 O O . ASP A 1 218 ? -20.186 2.139 14.603 1.00 95.56 218 ASP A O 1
ATOM 1762 N N . VAL A 1 219 ? -18.497 0.712 14.278 1.00 96.88 219 VAL A N 1
ATOM 1763 C CA . VAL A 1 219 ? -18.812 0.505 12.857 1.00 96.88 219 VAL A CA 1
ATOM 1764 C C . VAL A 1 219 ? -19.988 -0.469 12.734 1.00 96.88 219 VAL A C 1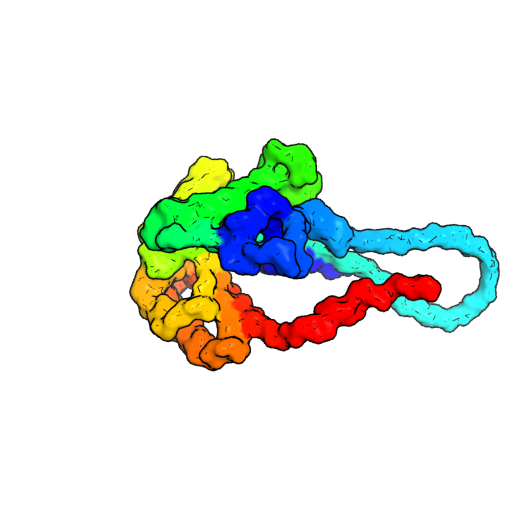
ATOM 1766 O O . VAL A 1 219 ? -19.829 -1.687 12.849 1.00 96.88 219 VAL A O 1
ATOM 1769 N N . LYS A 1 220 ? -21.189 0.088 12.527 1.00 95.94 220 LYS A N 1
ATOM 1770 C CA . LYS A 1 220 ? -22.454 -0.664 12.447 1.00 95.94 220 LYS A CA 1
ATOM 1771 C C . LYS A 1 220 ? -22.609 -1.435 11.140 1.00 95.94 220 LYS A C 1
ATOM 1773 O O . LYS A 1 220 ? -23.103 -2.557 11.165 1.00 95.94 220 LYS A O 1
ATOM 1778 N N . ASN A 1 221 ? -22.213 -0.829 10.022 1.00 96.81 221 ASN A N 1
ATOM 1779 C CA . ASN A 1 221 ? -22.289 -1.449 8.706 1.00 96.81 221 ASN A CA 1
ATOM 1780 C C . ASN A 1 221 ? -21.063 -2.358 8.489 1.00 96.81 221 ASN A C 1
ATOM 1782 O O . ASN A 1 221 ? -19.945 -1.840 8.454 1.00 96.81 221 ASN A O 1
ATOM 1786 N N . PRO A 1 222 ? -21.222 -3.687 8.341 1.00 94.50 222 PRO A N 1
ATOM 1787 C CA . PRO A 1 222 ? -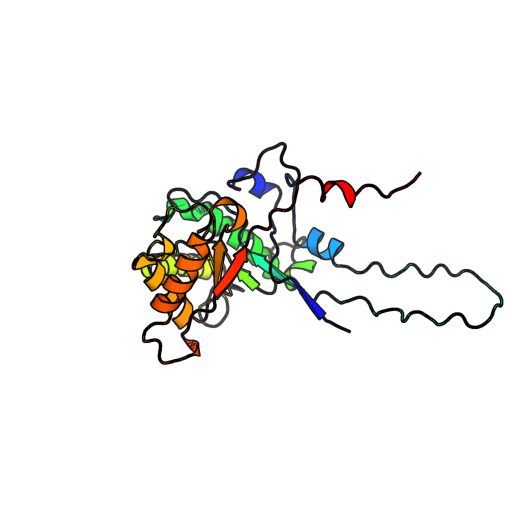20.094 -4.589 8.113 1.00 94.50 222 PRO A CA 1
ATOM 1788 C C . PRO A 1 222 ? -19.277 -4.256 6.859 1.00 94.50 222 PRO A C 1
ATOM 1790 O O . PRO A 1 222 ? -18.072 -4.479 6.868 1.00 94.50 222 PRO A O 1
ATOM 1793 N N . GLU A 1 223 ? -19.899 -3.687 5.822 1.00 95.12 223 GLU A N 1
ATOM 1794 C CA . GLU A 1 223 ? -19.219 -3.294 4.578 1.00 95.12 223 GLU A CA 1
ATOM 1795 C C . GLU A 1 223 ? -18.284 -2.089 4.761 1.00 95.12 223 GLU A C 1
ATOM 1797 O O . GLU A 1 223 ? -17.378 -1.884 3.961 1.00 95.12 223 GLU A O 1
ATOM 1802 N N . GLU A 1 224 ? -18.466 -1.315 5.837 1.00 96.88 224 GLU A N 1
ATOM 1803 C CA . GLU A 1 224 ? -17.600 -0.184 6.195 1.00 96.88 224 GLU A CA 1
ATOM 1804 C C . GLU A 1 224 ? -16.455 -0.591 7.133 1.00 96.88 224 GLU A C 1
ATOM 1806 O O . GLU A 1 224 ? -15.638 0.247 7.527 1.00 96.88 224 GLU A O 1
ATOM 1811 N N . LYS A 1 225 ? -16.376 -1.869 7.528 1.00 97.56 225 LYS A N 1
ATOM 1812 C CA . LYS A 1 225 ? -15.236 -2.366 8.299 1.00 97.56 225 LYS A CA 1
ATOM 1813 C C . LYS A 1 225 ? -14.049 -2.553 7.368 1.00 97.56 225 LYS A C 1
ATOM 1815 O O . LYS A 1 225 ? -14.118 -3.284 6.386 1.00 97.56 225 LYS A O 1
ATOM 1820 N N . VAL A 1 226 ? -12.931 -1.931 7.723 1.00 97.69 226 VAL A N 1
ATOM 1821 C CA . VAL A 1 226 ? -11.676 -2.102 6.991 1.00 97.69 226 VAL A CA 1
ATOM 1822 C C . VAL A 1 226 ? -11.225 -3.566 7.028 1.00 97.69 226 VAL A C 1
ATOM 1824 O O . VAL A 1 226 ? -11.144 -4.184 8.096 1.00 97.69 226 VAL A O 1
ATOM 1827 N N . GLY A 1 227 ? -10.936 -4.122 5.852 1.00 97.19 227 GLY A N 1
ATOM 1828 C CA . GLY A 1 227 ? -10.273 -5.416 5.729 1.00 97.19 227 GLY A CA 1
ATOM 1829 C C . GLY A 1 227 ? -8.790 -5.263 6.047 1.00 97.19 227 GLY A C 1
ATOM 1830 O O . GLY A 1 227 ? -8.154 -4.344 5.539 1.00 97.19 227 GLY A O 1
ATOM 1831 N N . ILE A 1 228 ? -8.237 -6.139 6.883 1.00 96.75 228 ILE A N 1
ATOM 1832 C CA . ILE A 1 228 ? -6.820 -6.106 7.264 1.00 96.75 228 ILE A CA 1
ATOM 1833 C C . ILE A 1 228 ? -6.145 -7.376 6.760 1.00 96.75 228 ILE A C 1
ATOM 1835 O O . ILE A 1 228 ? -6.563 -8.477 7.118 1.00 96.75 228 ILE A O 1
ATOM 1839 N N . VAL A 1 229 ? -5.089 -7.219 5.966 1.00 95.12 229 VAL A N 1
ATOM 1840 C CA . VAL A 1 229 ? -4.209 -8.313 5.538 1.00 95.12 229 VAL A CA 1
ATOM 1841 C C . VAL A 1 229 ? -2.914 -8.193 6.329 1.00 95.12 229 VAL A C 1
ATOM 1843 O O . VAL A 1 229 ? -2.292 -7.135 6.322 1.00 95.12 229 VAL A O 1
ATOM 1846 N N . ILE A 1 230 ? -2.527 -9.240 7.059 1.00 91.25 230 ILE A N 1
ATOM 1847 C CA . ILE A 1 230 ? -1.323 -9.218 7.898 1.00 91.25 230 ILE A CA 1
ATOM 1848 C C . ILE A 1 230 ? -0.191 -9.926 7.159 1.00 91.25 230 ILE A C 1
ATOM 1850 O O . ILE A 1 230 ? -0.228 -11.143 6.985 1.00 91.25 230 ILE A O 1
ATOM 1854 N N . SER A 1 231 ? 0.837 -9.165 6.795 1.00 85.12 231 SER A N 1
ATOM 1855 C CA . SER A 1 231 ? 2.061 -9.678 6.178 1.00 85.12 231 SER A CA 1
ATOM 1856 C C . SER A 1 231 ? 3.169 -9.723 7.229 1.00 85.12 231 SER A C 1
ATOM 1858 O O . SER A 1 231 ? 3.537 -8.705 7.825 1.00 85.12 231 SER A O 1
ATOM 1860 N N . MET A 1 232 ? 3.704 -10.917 7.486 1.00 78.62 232 MET A N 1
ATOM 1861 C CA . MET A 1 232 ? 4.740 -11.142 8.496 1.00 78.62 232 MET A CA 1
ATOM 1862 C C . MET A 1 232 ? 6.071 -11.467 7.830 1.00 78.62 232 MET A C 1
ATOM 1864 O O . MET A 1 232 ? 6.133 -12.277 6.906 1.00 78.62 232 MET A O 1
ATOM 1868 N N . ARG A 1 233 ? 7.164 -10.890 8.338 1.00 68.31 233 ARG A N 1
ATOM 1869 C CA . ARG A 1 233 ? 8.499 -11.357 7.956 1.00 68.31 233 ARG A CA 1
ATOM 1870 C C . ARG A 1 233 ? 8.720 -12.754 8.539 1.00 68.31 233 ARG A C 1
ATOM 1872 O O . ARG A 1 233 ? 8.823 -12.904 9.755 1.00 68.31 233 ARG A O 1
ATOM 1879 N N . SER A 1 234 ? 8.833 -13.756 7.671 1.00 53.50 234 SER A N 1
ATOM 1880 C CA . SER A 1 234 ? 9.367 -15.061 8.059 1.00 53.50 234 SER A CA 1
ATOM 1881 C C . SER A 1 234 ? 10.881 -14.941 8.285 1.00 53.50 234 SER A C 1
ATOM 1883 O O . SER A 1 234 ? 11.560 -14.283 7.485 1.00 53.50 234 SER A O 1
ATOM 1885 N N . PRO A 1 235 ? 11.449 -15.542 9.344 1.00 49.19 235 PRO A N 1
ATOM 1886 C CA . PRO A 1 235 ? 12.887 -15.720 9.458 1.00 49.19 235 PRO A CA 1
ATOM 1887 C C . PRO A 1 235 ? 13.329 -16.795 8.455 1.00 49.19 235 PRO A C 1
ATOM 1889 O O . PRO A 1 235 ? 13.640 -17.917 8.834 1.00 49.19 235 PRO A O 1
ATOM 1892 N N . LEU A 1 236 ? 13.343 -16.477 7.160 1.00 45.41 236 LEU A N 1
ATOM 1893 C CA . LEU A 1 236 ? 14.039 -17.323 6.199 1.00 45.41 236 LEU A CA 1
ATOM 1894 C C . LEU A 1 236 ? 15.536 -17.140 6.435 1.00 45.41 236 LEU A C 1
ATOM 1896 O O . LEU A 1 236 ? 16.087 -16.046 6.272 1.00 45.41 236 LEU A O 1
ATOM 1900 N N . ALA A 1 237 ? 16.181 -18.218 6.871 1.00 42.91 237 ALA A N 1
ATOM 1901 C CA . ALA A 1 237 ? 17.623 -18.301 6.913 1.00 42.91 237 ALA A CA 1
ATOM 1902 C C . ALA A 1 237 ? 18.139 -18.115 5.480 1.00 42.91 237 ALA A C 1
ATOM 1904 O O . ALA A 1 237 ? 17.779 -18.864 4.573 1.00 42.91 237 ALA A O 1
ATOM 1905 N N . LEU A 1 238 ? 19.006 -17.122 5.272 1.00 42.09 238 LEU A N 1
ATOM 1906 C CA . LEU A 1 238 ? 19.683 -16.865 3.992 1.00 42.09 238 LEU A CA 1
ATOM 1907 C C . LEU A 1 238 ? 20.385 -18.115 3.412 1.00 42.09 238 LEU A C 1
ATOM 1909 O O . LEU A 1 238 ? 20.701 -18.144 2.227 1.00 42.09 238 LEU A O 1
ATOM 1913 N N . SER A 1 239 ? 20.593 -19.162 4.217 1.00 40.97 239 SER A N 1
ATOM 1914 C CA . SER A 1 239 ? 21.139 -20.453 3.797 1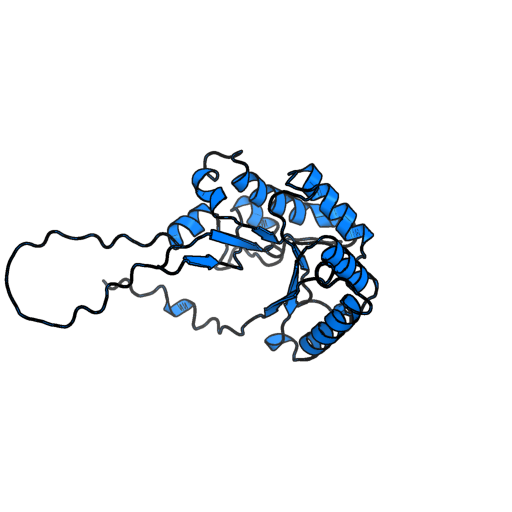.00 40.97 239 SER A CA 1
ATOM 1915 C C . SER A 1 239 ? 20.210 -21.301 2.919 1.00 40.97 239 SER A C 1
ATOM 1917 O O . SER A 1 239 ? 20.715 -22.156 2.200 1.00 40.97 239 SER A O 1
ATOM 1919 N N . GLU A 1 240 ? 18.887 -21.101 2.941 1.00 36.53 240 GLU A N 1
ATOM 1920 C CA . GLU A 1 240 ? 17.950 -21.973 2.203 1.00 36.53 240 GLU A CA 1
ATOM 1921 C C . GLU A 1 240 ? 17.647 -21.481 0.778 1.00 36.53 240 GLU A C 1
ATOM 1923 O O . GLU A 1 240 ? 17.352 -22.283 -0.105 1.00 36.53 240 GLU A O 1
ATOM 1928 N N . ILE A 1 241 ? 17.821 -20.185 0.499 1.00 42.28 241 ILE A N 1
ATOM 1929 C CA . ILE A 1 241 ? 17.591 -19.616 -0.844 1.00 42.28 241 ILE A CA 1
ATOM 1930 C C . ILE A 1 241 ? 18.726 -19.998 -1.816 1.00 42.28 241 ILE A C 1
ATOM 1932 O O . ILE A 1 241 ? 18.501 -20.152 -3.016 1.00 42.28 241 ILE A O 1
ATOM 1936 N N . ALA A 1 242 ? 19.936 -20.260 -1.311 1.00 35.28 242 ALA A N 1
ATOM 1937 C CA . ALA A 1 242 ? 21.072 -20.694 -2.131 1.00 35.28 242 ALA A CA 1
ATOM 1938 C C . ALA A 1 242 ? 20.930 -22.129 -2.694 1.00 35.28 242 ALA A C 1
ATOM 1940 O O . ALA A 1 242 ? 21.650 -22.500 -3.623 1.00 35.28 242 ALA A O 1
ATOM 1941 N N . GLY A 1 243 ? 20.004 -22.937 -2.163 1.00 30.86 243 GLY A N 1
ATOM 1942 C CA . GLY A 1 243 ? 19.827 -24.340 -2.553 1.00 30.86 243 GLY A CA 1
ATOM 1943 C C . GLY A 1 243 ? 18.962 -24.573 -3.796 1.00 30.86 243 GLY A C 1
ATOM 1944 O O . GLY A 1 243 ? 19.034 -25.651 -4.381 1.00 30.86 243 GLY A O 1
ATOM 1945 N N . CYS A 1 244 ? 18.164 -23.590 -4.232 1.00 30.19 244 CYS A N 1
ATOM 1946 C CA . CYS A 1 244 ? 17.165 -23.814 -5.288 1.00 30.19 244 CYS A CA 1
ATOM 1947 C C . CYS A 1 244 ? 17.692 -23.568 -6.721 1.00 30.19 244 CYS A C 1
ATOM 1949 O O . CYS A 1 244 ? 17.099 -24.040 -7.686 1.00 30.19 244 CYS A O 1
ATOM 1951 N N . CYS A 1 245 ? 18.847 -22.907 -6.886 1.00 31.20 245 CYS A N 1
ATOM 1952 C CA . CYS A 1 245 ? 19.405 -22.563 -8.207 1.00 31.20 245 CYS A CA 1
ATOM 1953 C C . CYS A 1 245 ? 20.591 -23.433 -8.678 1.00 31.20 245 CYS A C 1
ATOM 1955 O O . CYS A 1 245 ? 21.202 -23.119 -9.696 1.00 31.20 245 CYS A O 1
ATOM 1957 N N . THR A 1 246 ? 20.946 -24.528 -7.993 1.00 32.75 246 THR A N 1
ATOM 1958 C CA . THR A 1 246 ? 22.151 -25.328 -8.327 1.00 32.75 246 THR A CA 1
ATOM 1959 C C . THR A 1 246 ? 21.878 -26.779 -8.737 1.00 32.75 246 THR A C 1
ATOM 1961 O O . THR A 1 246 ? 22.656 -27.679 -8.429 1.00 32.75 246 THR A O 1
ATOM 1964 N N . SER A 1 247 ? 20.827 -27.028 -9.526 1.00 33.47 247 SER A N 1
ATOM 1965 C CA . SER A 1 247 ? 20.679 -28.313 -10.234 1.00 33.47 247 SER A CA 1
ATOM 1966 C C . SER A 1 247 ? 20.583 -28.176 -11.757 1.00 33.47 247 SER A C 1
ATOM 1968 O O . SER A 1 247 ? 19.712 -28.738 -12.405 1.00 33.47 247 SER A O 1
ATOM 1970 N N . VAL A 1 248 ? 21.566 -27.504 -12.360 1.00 33.53 248 VAL A N 1
ATOM 1971 C CA . VAL A 1 248 ? 21.992 -27.846 -13.727 1.00 33.53 248 VAL A CA 1
ATOM 1972 C C . VAL A 1 248 ? 23.273 -28.663 -13.590 1.00 33.53 248 VAL A C 1
ATOM 1974 O O . VAL A 1 248 ? 24.373 -28.119 -13.486 1.00 33.53 248 VAL A O 1
ATOM 1977 N N . ARG A 1 249 ? 23.119 -29.988 -13.488 1.00 31.11 249 ARG A N 1
ATOM 1978 C CA . ARG A 1 249 ? 24.249 -30.923 -13.550 1.00 31.11 249 ARG A CA 1
ATOM 1979 C C . ARG A 1 249 ? 24.816 -30.913 -14.973 1.00 31.11 249 ARG A C 1
ATOM 1981 O O . ARG A 1 249 ? 24.057 -31.032 -15.932 1.00 31.11 249 ARG A O 1
ATOM 1988 N N . ARG A 1 250 ? 26.137 -30.757 -15.072 1.00 31.59 250 ARG A N 1
ATOM 1989 C CA . ARG A 1 250 ? 26.924 -31.275 -16.199 1.00 31.59 250 ARG A CA 1
ATOM 1990 C C . ARG A 1 250 ? 26.990 -32.795 -16.121 1.00 31.59 250 ARG A C 1
ATOM 1992 O O . ARG A 1 250 ? 26.939 -33.308 -14.978 1.00 31.59 250 ARG A O 1
#

Radius of gyration: 21.65 Å; chains: 1; bounding box: 49×69×52 Å

Foldseek 3Di:
DAEDEAAEDEFDALVLQVFAPPHDPPDPPNHGRHLVVVCVVQDDPPPPPDPDDDDDDDDDPPPPPPPDHHYQAYEYEERRGQQPPVQDVVSCVSLLVSLLVLLCLLVCVDVVSVVRSSRHQAYATAFSLLRAQVRRVVSQQSQCVSAPDPPRGRNRHQAYEDACAVDDPPSLVDPRNLRSQLSCLQVNHAYEAEHECPPPNCRSVVSVVVSLCSSCPPVPDPSSRHHYHYDYDDPDDPVPVVPPPPPPDD